Protein AF-A0A915P1H7-F1 (afdb_monomer_lite)

Foldseek 3Di:
DLVVVLVVLVVVLVVLCVVLVVVLVPDDQDQAQVVLVVSLVVSVVSLVVSVVSLVVSLVSLVVVLVVLVVVQVVVCVPPVDGDPVSVVVNVSSVVSSVVSVVVNVVVVVVVVLSSVLSVLSNLVNVLVVLLVVLVVVLVVLVVVLVVCVQVLDDALVSLVVVLVVLVVVVVVSVVSLVSLQVSLVSLVVSLVVCVVSVSPHPCSVVSVVSSVVSVVSSVVSVLSSVLSNVLSVLSNVLNVLLVVLVVLLVVLCVLLVPDPVVLVPDPDPCSLVVLVVNLVVLVVSLVSLVPRCLVVSVVVQVVLPPDPPSSVSNCSHPPVVVVSSVVSVVSSVVSNVSSVVVSVVSVVVSVVVVVVVD

Radius of gyration: 45.53 Å; chains: 1; bounding box: 88×48×141 Å

Organism: NCBI:txid298350

Secondary structure (DSSP, 8-state):
-HHHHHHHHHHHHHHHHHHHHHHHHH-PPPSSHHHHHHHHHHHHHHHHH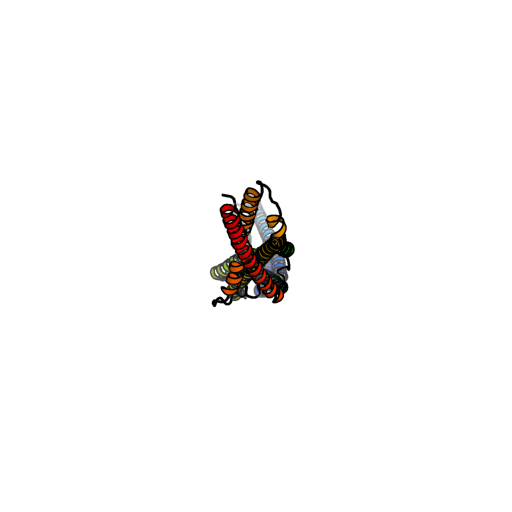HHHHHHHHHHHHHHHHHHHHHHHHHHTTS-SS--HHHHHHHHHHHHHHHHHHHHHHHHHHHHHHHHHHHHHHHHHHHHHHHHHHHHHHHHHHHHHHHHGGG---SSHHHHHHHHHHHHHHHHHHHHHHHHHHHHHHHHHHHHHHHHHHT---TTGGGHHHHHHHHHHHHHHHHHHHHHHHHHHHHHHHHHHHHHHHHHHHHHHHHHHHS-THHHHS--STTHHHHHHHHHHHHHHHHHHHHT--HHHHHHHHHGGGSS-TT--TT-SS-HHHHHHHHHHHHHHHHHHHHHHHHHHHHHHHHHHHHHH--

InterPro domains:
  IPR051336 Rho GTPase-activating Guanine Nucleotide Exchange Factors [PTHR22826] (2-353)
  IPR056466 Guanine nucleotide exchange factor DBS-like, spectrin-like [PF23289] (268-350)

Structure (mmCIF, N/CA/C/O backbone):
data_AF-A0A915P1H7-F1
#
_entry.id   AF-A0A915P1H7-F1
#
loop_
_atom_site.group_PDB
_atom_site.id
_atom_site.type_symbol
_atom_site.label_atom_id
_atom_site.label_alt_id
_atom_site.label_comp_id
_atom_site.label_asym_id
_atom_site.label_entity_id
_atom_site.label_seq_id
_atom_site.pdbx_PDB_ins_code
_atom_site.Cartn_x
_atom_site.Cartn_y
_atom_site.Cartn_z
_atom_site.occupancy
_atom_site.B_iso_or_equiv
_atom_site.auth_seq_id
_atom_site.auth_comp_id
_atom_site.auth_asym_id
_atom_site.auth_atom_id
_atom_site.pdbx_PDB_model_num
ATOM 1 N N . MET A 1 1 ? -40.658 -2.388 52.461 1.00 63.91 1 MET A N 1
ATOM 2 C CA . MET A 1 1 ? -40.904 -2.841 51.072 1.00 63.91 1 MET A CA 1
ATOM 3 C C . MET A 1 1 ? -39.906 -2.230 50.085 1.00 63.91 1 MET A C 1
ATOM 5 O O . MET A 1 1 ? -39.322 -2.965 49.306 1.00 63.91 1 MET A O 1
ATOM 9 N N . GLU A 1 2 ? -39.654 -0.920 50.136 1.00 76.31 2 GLU A N 1
ATOM 10 C CA . GLU A 1 2 ? -38.766 -0.220 49.186 1.00 76.31 2 GLU A CA 1
ATOM 11 C C . GLU A 1 2 ? -37.270 -0.584 49.327 1.00 76.31 2 GLU A C 1
ATOM 13 O O . GLU A 1 2 ? -36.591 -0.781 48.324 1.00 76.31 2 GLU A O 1
ATOM 18 N N . ILE A 1 3 ? -36.767 -0.775 50.556 1.00 79.94 3 ILE A N 1
ATOM 19 C CA . ILE A 1 3 ? -35.385 -1.246 50.800 1.00 79.94 3 ILE A CA 1
ATOM 20 C C . ILE A 1 3 ? -35.161 -2.649 50.207 1.00 79.94 3 ILE A C 1
ATOM 22 O O . ILE A 1 3 ? -34.125 -2.909 49.601 1.00 79.94 3 ILE A O 1
ATOM 26 N N . GLU A 1 4 ? -36.150 -3.541 50.315 1.00 84.31 4 GLU A N 1
ATOM 27 C CA . GLU A 1 4 ? -36.091 -4.883 49.716 1.00 84.31 4 GLU A CA 1
ATOM 28 C C . GLU A 1 4 ? -36.085 -4.832 48.181 1.00 84.31 4 GLU A C 1
ATOM 30 O O . GLU A 1 4 ? -35.340 -5.578 47.551 1.00 84.31 4 GLU A O 1
ATOM 35 N N . ARG A 1 5 ? -36.820 -3.891 47.566 1.00 85.50 5 ARG A N 1
ATOM 36 C CA . ARG A 1 5 ? -36.749 -3.648 46.110 1.00 85.50 5 ARG A CA 1
ATOM 37 C C . ARG A 1 5 ? -35.361 -3.179 45.669 1.00 85.50 5 ARG A C 1
ATOM 39 O O . ARG A 1 5 ? -34.889 -3.539 44.594 1.00 85.50 5 ARG A O 1
ATOM 46 N N . MET A 1 6 ? -34.691 -2.372 46.488 1.00 87.75 6 MET A N 1
ATOM 47 C CA . MET A 1 6 ? -33.332 -1.920 46.193 1.00 87.75 6 MET A CA 1
ATOM 48 C C . MET A 1 6 ? -32.320 -3.067 46.327 1.00 87.75 6 MET A C 1
ATOM 50 O O . MET A 1 6 ? -31.447 -3.208 45.472 1.00 87.75 6 MET A O 1
ATOM 54 N N . LYS A 1 7 ? -32.483 -3.945 47.328 1.00 89.25 7 LYS A N 1
ATOM 55 C CA . LYS A 1 7 ? -31.696 -5.185 47.447 1.00 89.25 7 LYS A CA 1
ATOM 56 C C . LYS A 1 7 ? -31.913 -6.123 46.258 1.00 89.25 7 LYS A C 1
ATOM 58 O O . LYS A 1 7 ? -30.940 -6.664 45.740 1.00 89.25 7 LYS A O 1
ATOM 63 N N . SER A 1 8 ? -33.155 -6.294 45.793 1.00 90.75 8 SER A N 1
ATOM 64 C CA . SER A 1 8 ? -33.428 -7.122 44.613 1.00 90.75 8 SER A CA 1
ATOM 65 C C . SER A 1 8 ? -32.797 -6.536 43.348 1.00 90.75 8 SER A C 1
ATOM 67 O O . SER A 1 8 ? -32.207 -7.282 42.578 1.00 90.75 8 SER A O 1
ATOM 69 N N . SER A 1 9 ? -32.840 -5.210 43.167 1.00 91.50 9 SER A N 1
ATOM 70 C CA . SER A 1 9 ? -32.176 -4.523 42.044 1.00 91.50 9 SER A CA 1
ATOM 71 C C . SER A 1 9 ? -30.660 -4.747 42.055 1.00 91.50 9 SER A C 1
ATOM 73 O O . SER A 1 9 ? -30.075 -5.106 41.038 1.00 91.50 9 SER A O 1
ATOM 75 N N . ALA A 1 10 ? -30.024 -4.614 43.225 1.00 91.94 10 ALA A N 1
ATOM 76 C CA . ALA A 1 10 ? -28.593 -4.869 43.381 1.00 91.94 10 ALA A CA 1
ATOM 77 C C . ALA A 1 10 ? -28.218 -6.332 43.080 1.00 91.94 10 ALA A C 1
ATOM 79 O O . ALA A 1 10 ? -27.166 -6.586 42.498 1.00 91.94 10 ALA A O 1
ATOM 80 N N . ARG A 1 11 ? -29.088 -7.293 43.425 1.00 93.12 11 ARG A N 1
ATOM 81 C CA . ARG A 1 11 ? -28.890 -8.711 43.091 1.00 93.12 11 ARG A CA 1
ATOM 82 C C . ARG A 1 11 ? -28.937 -8.963 41.580 1.00 93.12 11 ARG A C 1
ATOM 84 O O . ARG A 1 11 ? -28.077 -9.680 41.087 1.00 93.12 11 ARG A O 1
ATOM 91 N N . VAL A 1 12 ? -29.888 -8.358 40.865 1.00 94.31 12 VAL A N 1
ATOM 92 C CA . VAL A 1 12 ? -29.999 -8.480 39.396 1.00 94.31 12 VAL A CA 1
ATOM 93 C C . VAL A 1 12 ? -28.766 -7.901 38.696 1.00 94.31 12 VAL A C 1
ATOM 95 O O . VAL A 1 12 ? -28.228 -8.521 37.780 1.00 94.31 12 VAL A O 1
ATOM 98 N N . ILE A 1 13 ? -28.261 -6.755 39.167 1.00 94.81 13 ILE A N 1
ATOM 99 C CA . ILE A 1 13 ? -27.005 -6.177 38.659 1.00 94.81 13 ILE A CA 1
ATOM 100 C C . ILE A 1 13 ? -25.832 -7.130 38.906 1.00 94.81 13 ILE A C 1
ATOM 102 O O . ILE A 1 13 ? -25.027 -7.358 38.008 1.00 94.81 13 ILE A O 1
ATOM 106 N N . ALA A 1 14 ? -25.725 -7.702 40.109 1.00 94.62 14 ALA A N 1
ATOM 107 C CA . ALA A 1 14 ? -24.643 -8.625 40.445 1.00 94.62 14 ALA A CA 1
ATOM 108 C C . ALA A 1 14 ? -24.663 -9.902 39.585 1.00 94.62 14 ALA A C 1
ATOM 110 O O . ALA A 1 14 ? -23.604 -10.373 39.178 1.00 94.62 14 ALA A O 1
ATOM 111 N N . GLU A 1 15 ? -25.850 -10.436 39.287 1.00 95.38 15 GLU A N 1
ATOM 112 C CA . GLU A 1 15 ? -26.035 -11.572 38.375 1.00 95.38 15 GLU A CA 1
ATOM 113 C C . GLU A 1 15 ? -25.606 -11.210 36.947 1.00 95.38 15 GLU A C 1
ATOM 115 O O . GLU A 1 15 ? -24.740 -11.876 36.383 1.00 95.38 15 GLU A O 1
ATOM 120 N N . SER A 1 16 ? -26.082 -10.071 36.431 1.00 95.94 16 SER A N 1
ATOM 121 C CA . SER A 1 16 ? -25.719 -9.567 35.097 1.00 95.94 16 SER A CA 1
ATOM 122 C C . SER A 1 16 ? -24.210 -9.327 34.952 1.00 95.94 16 SER A C 1
ATOM 124 O O . SER A 1 16 ? -23.614 -9.659 33.931 1.00 95.94 16 SER A O 1
ATOM 126 N N . LEU A 1 17 ? -23.554 -8.800 35.992 1.00 96.06 17 LEU A N 1
ATOM 127 C CA . LEU A 1 17 ? -22.094 -8.652 36.039 1.00 96.06 17 LEU A CA 1
ATOM 128 C C . LEU A 1 17 ? -21.364 -9.995 36.077 1.00 96.06 17 LEU A C 1
ATOM 130 O O . LEU A 1 17 ? -20.267 -10.109 35.526 1.00 96.06 17 LEU A O 1
ATOM 134 N N . GLY A 1 18 ? -21.936 -10.995 36.749 1.00 94.00 18 GLY A N 1
ATOM 135 C CA . GLY A 1 18 ? -21.397 -12.349 36.799 1.00 94.00 18 GLY A CA 1
ATOM 136 C C . GLY A 1 18 ? -21.375 -12.990 35.415 1.00 94.00 18 GLY A C 1
ATOM 137 O O . GLY A 1 18 ? -20.319 -13.462 34.978 1.00 94.00 18 GLY A O 1
ATOM 138 N N . ASP A 1 19 ? -22.509 -12.929 34.719 1.00 95.19 19 ASP A N 1
ATOM 139 C CA . ASP A 1 19 ? -22.681 -13.465 33.368 1.00 95.19 19 ASP A CA 1
ATOM 140 C C . ASP A 1 19 ? -21.813 -12.718 32.355 1.00 95.19 19 ASP A C 1
ATOM 142 O O . ASP A 1 19 ? -21.042 -13.337 31.618 1.00 95.19 19 ASP A O 1
ATOM 146 N N . PHE A 1 20 ? -21.838 -11.385 32.384 1.00 95.75 20 PHE A N 1
ATOM 147 C CA . PHE A 1 20 ? -21.001 -10.573 31.508 1.00 95.75 20 PHE A CA 1
ATOM 148 C C . PHE A 1 20 ? -19.514 -10.804 31.784 1.00 95.75 20 PHE A C 1
ATOM 150 O O . PHE A 1 20 ? -18.734 -11.065 30.874 1.00 95.75 20 PHE A O 1
ATOM 157 N N . GLY A 1 21 ? -19.099 -10.812 33.052 1.00 93.69 21 GLY A N 1
ATOM 158 C CA . GLY A 1 21 ? -17.719 -11.103 33.429 1.00 93.69 21 GLY A CA 1
ATOM 159 C C . GLY A 1 21 ? -17.260 -12.492 32.976 1.00 93.69 21 GLY A C 1
ATOM 160 O O . GLY A 1 21 ? -16.090 -12.661 32.628 1.00 93.69 21 GLY A O 1
ATOM 161 N N . LYS A 1 22 ? -18.160 -13.484 32.962 1.00 92.75 22 LYS A N 1
ATOM 162 C CA . LYS A 1 22 ? -17.895 -14.808 32.388 1.00 92.75 22 LYS A CA 1
ATOM 163 C C . LYS A 1 22 ? -17.712 -14.719 30.872 1.00 92.75 22 LYS A C 1
ATOM 165 O O . LYS A 1 22 ? -16.675 -15.171 30.395 1.00 92.75 22 LYS A O 1
ATOM 170 N N . CYS A 1 23 ? -18.627 -14.058 30.161 1.00 92.94 23 CYS A N 1
ATOM 171 C CA . CYS A 1 23 ? -18.516 -13.810 28.722 1.00 92.94 23 CYS A CA 1
ATOM 172 C C . CYS A 1 23 ? -17.166 -13.167 28.358 1.00 92.94 23 CYS A C 1
ATOM 174 O O . CYS A 1 23 ? -16.451 -13.680 27.500 1.00 92.94 23 CYS A O 1
ATOM 176 N N . LEU A 1 24 ? -16.752 -12.109 29.066 1.00 92.25 24 LEU A N 1
ATOM 177 C CA . LEU A 1 24 ? -15.489 -11.413 28.795 1.00 92.25 24 LEU A CA 1
ATOM 178 C C . LEU A 1 24 ? -14.255 -12.301 29.018 1.00 92.25 24 LEU A C 1
ATOM 180 O O . LEU A 1 24 ? -13.302 -12.230 28.244 1.00 92.25 24 LEU A O 1
ATOM 184 N N . ARG A 1 25 ? -14.263 -13.164 30.044 1.00 89.31 25 ARG A N 1
ATOM 185 C CA . ARG A 1 25 ? -13.163 -14.116 30.297 1.00 89.31 25 ARG A CA 1
ATOM 186 C C . ARG A 1 25 ? -13.096 -15.237 29.263 1.00 89.31 25 ARG A C 1
ATOM 188 O O . ARG A 1 25 ? -12.000 -15.680 28.941 1.00 89.31 25 ARG A O 1
ATOM 195 N N . GLU A 1 26 ? -14.250 -15.690 28.785 1.00 90.56 26 GLU A N 1
ATOM 196 C CA . GLU A 1 26 ? -14.384 -16.762 27.790 1.00 90.56 26 GLU A CA 1
ATOM 197 C C . GLU A 1 26 ? -14.262 -16.248 26.348 1.00 90.56 26 GLU A C 1
ATOM 199 O O . GLU A 1 26 ? -14.227 -17.041 25.412 1.00 90.56 26 GLU A O 1
ATOM 204 N N . THR A 1 27 ? -14.169 -14.929 26.149 1.00 89.81 27 THR A N 1
ATOM 205 C CA . THR A 1 27 ? -13.987 -14.336 24.823 1.00 89.81 27 THR A CA 1
ATOM 206 C C . THR A 1 27 ? -12.600 -14.668 24.285 1.00 89.81 27 THR A C 1
ATOM 208 O O . THR A 1 27 ? -11.589 -14.093 24.700 1.00 89.81 27 THR A O 1
ATOM 211 N N . GLU A 1 28 ? -12.560 -15.571 23.314 1.00 87.38 28 GLU A N 1
ATOM 212 C CA . GLU A 1 28 ? -11.388 -15.793 22.477 1.00 87.38 28 GLU A CA 1
ATOM 213 C C . GLU A 1 28 ? -11.235 -14.649 21.466 1.00 87.38 28 GLU A C 1
ATOM 215 O O . GLU A 1 28 ? -12.220 -14.090 20.981 1.00 87.38 28 GLU A O 1
ATOM 220 N N . LEU A 1 29 ? -9.990 -14.270 21.162 1.00 86.56 29 LEU A N 1
ATOM 221 C CA . LEU A 1 29 ? -9.709 -13.204 20.199 1.00 86.56 29 LEU A CA 1
ATOM 222 C C . LEU A 1 29 ? -10.014 -13.702 18.776 1.00 86.56 29 LEU A C 1
ATOM 224 O O . LEU A 1 29 ? -9.365 -14.654 18.334 1.00 86.56 29 LEU A O 1
ATOM 228 N N . PRO A 1 30 ? -10.964 -13.087 18.041 1.00 89.00 30 PRO A N 1
ATOM 229 C CA . PRO A 1 30 ? -11.308 -13.562 16.707 1.00 89.00 30 PRO A CA 1
ATOM 230 C C . PRO A 1 30 ? -10.186 -13.316 15.691 1.00 89.00 30 PRO A C 1
ATOM 232 O O . PRO A 1 30 ? -9.345 -12.428 15.847 1.00 89.00 30 PRO A O 1
ATOM 235 N N . ASN A 1 31 ? -10.193 -14.099 14.610 1.00 88.88 31 ASN A N 1
ATOM 236 C CA . ASN A 1 31 ? -9.138 -14.077 13.595 1.00 88.88 31 ASN A CA 1
ATOM 237 C C . ASN A 1 31 ? -9.436 -13.184 12.376 1.00 88.88 31 ASN A C 1
ATOM 239 O O . ASN A 1 31 ? -8.586 -13.084 11.491 1.00 88.88 31 ASN A O 1
ATOM 243 N N . ASP A 1 32 ? -10.579 -12.499 12.330 1.00 93.62 32 ASP A N 1
ATOM 244 C CA . ASP A 1 32 ? -10.976 -11.623 11.226 1.00 93.62 32 ASP A CA 1
ATOM 245 C C . ASP A 1 32 ? -11.626 -10.319 11.717 1.00 93.62 32 ASP A C 1
ATOM 247 O O . ASP A 1 32 ? -12.147 -10.240 12.828 1.00 93.62 32 ASP A O 1
ATOM 251 N N . VAL A 1 33 ? -11.591 -9.284 10.871 1.00 95.69 33 VAL A N 1
ATOM 252 C CA . VAL A 1 33 ? -12.079 -7.934 11.203 1.00 95.69 33 VAL A CA 1
ATOM 253 C C . VAL A 1 33 ? -13.568 -7.939 11.556 1.00 95.69 33 VAL A C 1
ATOM 255 O O . VAL A 1 33 ? -13.958 -7.346 12.558 1.00 95.69 33 VAL A O 1
ATOM 258 N N . GLN A 1 34 ? -14.395 -8.627 10.764 1.00 96.12 34 GLN A N 1
ATOM 259 C CA . GLN A 1 34 ? -15.851 -8.563 10.894 1.00 96.12 34 GLN A CA 1
ATOM 260 C C . GLN A 1 34 ? -16.325 -9.210 12.194 1.00 96.12 34 GLN A C 1
ATOM 262 O O . GLN A 1 34 ? -17.190 -8.668 12.881 1.00 96.12 34 GLN A O 1
ATOM 267 N N . THR A 1 35 ? -15.769 -10.370 12.541 1.00 95.25 35 THR A N 1
ATOM 268 C CA . THR A 1 35 ? -16.111 -11.061 13.785 1.00 95.25 35 THR A CA 1
ATOM 269 C C . THR A 1 35 ? -15.641 -10.258 14.994 1.00 95.25 35 THR A C 1
ATOM 271 O O . THR A 1 35 ? -16.415 -10.090 15.935 1.00 95.25 35 THR A O 1
ATOM 274 N N . THR A 1 36 ? -14.430 -9.690 14.966 1.00 94.56 36 THR A N 1
ATOM 275 C CA . THR A 1 36 ? -13.936 -8.845 16.067 1.00 94.56 36 THR A CA 1
ATOM 276 C C . THR A 1 36 ? -14.793 -7.593 16.267 1.00 94.56 36 THR A C 1
ATOM 278 O O . THR A 1 36 ? -15.109 -7.258 17.408 1.00 94.56 36 THR A O 1
ATOM 281 N N . GLU A 1 37 ? -15.233 -6.932 15.190 1.00 96.38 37 GLU A N 1
ATOM 282 C CA . GLU A 1 37 ? -16.151 -5.783 15.268 1.00 96.38 37 GLU A CA 1
ATOM 283 C C . GLU A 1 37 ? -17.499 -6.166 15.884 1.00 96.38 37 GLU A C 1
ATOM 285 O O . GLU A 1 37 ? -17.966 -5.485 16.796 1.00 96.38 37 GLU A O 1
ATOM 290 N N . LYS A 1 38 ? -18.087 -7.291 15.458 1.00 96.44 38 LYS A N 1
ATOM 291 C CA . LYS A 1 38 ? -19.358 -7.787 16.009 1.00 96.44 38 LYS A CA 1
ATOM 292 C C . LYS A 1 38 ? -19.263 -8.109 17.497 1.00 96.44 38 LYS A C 1
ATOM 294 O O . LYS A 1 38 ? -20.163 -7.757 18.253 1.00 96.44 38 LYS A O 1
ATOM 299 N N . VAL A 1 39 ? -18.186 -8.773 17.927 1.00 95.94 39 VAL A N 1
ATOM 300 C CA . VAL A 1 39 ? -17.969 -9.091 19.349 1.00 95.94 39 VAL A CA 1
ATOM 301 C C . VAL A 1 39 ? -17.842 -7.805 20.163 1.00 95.94 39 VAL A C 1
ATOM 303 O O . VAL A 1 39 ? -18.470 -7.685 21.214 1.00 95.94 39 VAL A O 1
ATOM 306 N N . LEU A 1 40 ? -17.084 -6.825 19.664 1.00 95.69 40 LEU A N 1
ATOM 307 C CA . LEU A 1 40 ? -16.925 -5.529 20.320 1.00 95.69 40 LEU A CA 1
ATOM 308 C C . LEU A 1 40 ? -18.263 -4.785 20.442 1.00 95.69 40 LEU A C 1
ATOM 310 O O . LEU A 1 40 ? -18.563 -4.255 21.510 1.00 95.69 40 LEU A O 1
ATOM 314 N N . GLU A 1 41 ? -19.066 -4.757 19.377 1.00 96.81 41 GLU A N 1
ATOM 315 C CA . GLU A 1 41 ? -20.381 -4.108 19.354 1.00 96.81 41 GLU A CA 1
ATOM 316 C C . GLU A 1 41 ? -21.363 -4.773 20.328 1.00 96.81 41 GLU A C 1
ATOM 318 O O . GLU A 1 41 ? -21.976 -4.092 21.152 1.00 96.81 41 GLU A O 1
ATOM 323 N N . MET A 1 42 ? -21.459 -6.104 20.293 1.00 96.12 42 MET A N 1
ATOM 324 C CA . MET A 1 42 ? -22.330 -6.878 21.179 1.00 96.12 42 MET A CA 1
ATOM 325 C C . MET A 1 42 ? -21.972 -6.653 22.653 1.00 96.12 42 MET A C 1
ATOM 327 O O . MET A 1 42 ? -22.840 -6.327 23.463 1.00 96.12 42 MET A O 1
ATOM 331 N N . GLN A 1 43 ? -20.686 -6.748 22.999 1.00 96.62 43 GLN A N 1
ATOM 332 C CA . GLN A 1 43 ? -20.226 -6.550 24.375 1.00 96.62 43 GLN A CA 1
ATOM 333 C C . GLN A 1 43 ? -20.366 -5.094 24.835 1.00 96.62 43 GLN A C 1
ATOM 335 O O . GLN A 1 43 ? -20.642 -4.844 26.007 1.00 96.62 43 GLN A O 1
ATOM 340 N N . GLN A 1 44 ? -20.207 -4.123 23.930 1.00 96.88 44 GLN A N 1
ATOM 341 C CA . GLN A 1 44 ? -20.459 -2.712 24.223 1.00 96.88 44 GLN A CA 1
ATOM 342 C C . GLN A 1 44 ? -21.942 -2.475 24.541 1.00 96.88 44 GLN A C 1
ATOM 344 O O . GLN A 1 44 ? -22.245 -1.790 25.516 1.00 96.88 44 GLN A O 1
ATOM 349 N N . HIS A 1 45 ? -22.856 -3.084 23.781 1.00 97.44 45 HIS A N 1
ATOM 350 C CA . HIS A 1 45 ? -24.292 -2.997 24.039 1.00 97.44 45 HIS A CA 1
ATOM 351 C C . HIS A 1 45 ? -24.676 -3.620 25.392 1.00 97.44 45 HIS A C 1
ATOM 353 O O . HIS A 1 45 ? -25.398 -3.002 26.174 1.00 97.44 45 HIS A O 1
ATOM 359 N N . GLU A 1 46 ? -24.160 -4.812 25.712 1.00 96.25 46 GLU A N 1
ATOM 360 C CA . GLU A 1 46 ? -24.371 -5.449 27.022 1.00 96.25 46 GLU A CA 1
ATOM 361 C C . GLU A 1 46 ? -23.826 -4.592 28.172 1.00 96.25 46 GLU A C 1
ATOM 363 O O . GLU A 1 46 ? -24.512 -4.373 29.174 1.00 96.25 46 GLU A O 1
ATOM 368 N N . ARG A 1 47 ? -22.624 -4.026 28.010 1.00 97.06 47 ARG A N 1
ATOM 369 C CA . ARG A 1 47 ? -22.041 -3.093 28.980 1.00 97.06 47 ARG A CA 1
ATOM 370 C C . ARG A 1 47 ? -22.937 -1.879 29.207 1.00 97.06 47 ARG A C 1
ATOM 372 O O . ARG A 1 47 ? -23.104 -1.454 30.350 1.00 97.06 47 ARG A O 1
ATOM 379 N N . ASP A 1 48 ? -23.482 -1.297 28.143 1.00 97.75 48 ASP A N 1
ATOM 380 C CA . ASP A 1 48 ? -24.319 -0.102 28.235 1.00 97.75 48 ASP A CA 1
ATOM 381 C C . ASP A 1 48 ? -25.676 -0.401 28.894 1.00 97.75 48 ASP A C 1
ATOM 383 O O . ASP A 1 48 ? -26.153 0.414 29.688 1.00 97.75 48 ASP A O 1
ATOM 387 N N . ALA A 1 49 ? -26.236 -1.596 28.680 1.00 97.38 49 ALA A N 1
ATOM 388 C CA . ALA A 1 49 ? -27.417 -2.068 29.404 1.00 97.38 49 ALA A CA 1
ATOM 389 C C . ALA A 1 49 ? -27.155 -2.171 30.921 1.00 97.38 49 ALA A C 1
ATOM 391 O O . ALA A 1 49 ? -27.888 -1.582 31.716 1.00 97.38 49 ALA A O 1
ATOM 392 N N . ILE A 1 50 ? -26.049 -2.811 31.326 1.00 96.62 50 ILE A N 1
ATOM 393 C CA . ILE A 1 50 ? -25.659 -2.931 32.745 1.00 96.62 50 ILE A CA 1
ATOM 394 C C . ILE A 1 50 ? -25.425 -1.545 33.374 1.00 96.62 50 ILE A C 1
ATOM 396 O O . ILE A 1 50 ? -25.809 -1.293 34.519 1.00 96.62 50 ILE A O 1
ATOM 400 N N . LYS A 1 51 ? -24.814 -0.607 32.636 1.00 97.44 51 LYS A N 1
ATOM 401 C CA . LYS A 1 51 ? -24.610 0.778 33.099 1.00 97.44 51 LYS A CA 1
ATOM 402 C C . LYS A 1 51 ? -25.926 1.522 33.312 1.00 97.44 51 LYS A C 1
ATOM 404 O O . LYS A 1 51 ? -26.033 2.297 34.267 1.00 97.44 51 LYS A O 1
ATOM 409 N N . GLU A 1 52 ? -26.927 1.299 32.465 1.00 97.31 52 GLU A N 1
ATOM 410 C CA . GLU A 1 52 ? -28.249 1.887 32.681 1.00 97.31 52 GLU A CA 1
ATOM 411 C C . GLU A 1 52 ? -28.935 1.277 33.915 1.00 97.31 52 GLU A C 1
ATOM 413 O O . GLU A 1 52 ? -29.507 2.022 34.714 1.00 97.31 52 GLU A O 1
ATOM 418 N N . ASP A 1 53 ? -28.778 -0.026 34.173 1.00 96.56 53 ASP A N 1
ATOM 419 C CA . ASP A 1 53 ? -29.294 -0.664 35.394 1.00 96.56 53 ASP A CA 1
ATOM 420 C C . ASP A 1 53 ? -28.671 -0.083 36.672 1.00 96.56 53 ASP A C 1
ATOM 422 O O . ASP A 1 53 ? -29.387 0.209 37.644 1.00 96.56 53 ASP A O 1
ATOM 426 N N . PHE A 1 54 ? -27.353 0.161 36.669 1.00 96.75 54 PHE A N 1
ATOM 427 C CA . PHE A 1 54 ? -26.669 0.897 37.738 1.00 96.75 54 PHE A CA 1
ATOM 428 C C . PHE A 1 54 ? -27.279 2.283 37.937 1.00 96.75 54 PHE A C 1
ATOM 430 O O . PHE A 1 54 ? -27.684 2.640 39.049 1.00 96.75 54 PHE A O 1
ATOM 437 N N . ARG A 1 55 ? -27.400 3.059 36.857 1.00 96.94 55 ARG A N 1
ATOM 438 C CA . ARG A 1 55 ? -27.932 4.426 36.877 1.00 96.94 55 ARG A CA 1
ATOM 439 C C . ARG A 1 55 ? -29.367 4.482 37.398 1.00 96.94 55 ARG A C 1
ATOM 441 O O . ARG A 1 55 ? -29.691 5.358 38.207 1.00 96.94 55 ARG A O 1
ATOM 448 N N . ILE A 1 56 ? -30.222 3.549 36.984 1.00 95.62 56 ILE A N 1
ATOM 449 C CA . ILE A 1 56 ? -31.599 3.419 37.474 1.00 95.62 56 ILE A CA 1
ATOM 450 C C . ILE A 1 56 ? -31.602 3.060 38.965 1.00 95.62 56 ILE A C 1
ATOM 452 O O . ILE A 1 56 ? -32.318 3.696 39.745 1.00 95.62 56 ILE A O 1
ATOM 456 N N . SER A 1 57 ? -30.800 2.078 39.382 1.00 95.62 57 SER A N 1
ATOM 457 C CA . SER A 1 57 ? -30.751 1.600 40.771 1.00 95.62 57 SER A CA 1
ATOM 458 C C . SER A 1 57 ? -30.231 2.665 41.736 1.00 95.62 57 SER A C 1
ATOM 460 O O . SER A 1 57 ? -30.833 2.892 42.787 1.00 95.62 57 SER A O 1
ATOM 462 N N . ILE A 1 58 ? -29.175 3.388 41.356 1.00 95.50 58 ILE A N 1
ATOM 463 C CA . ILE A 1 58 ? -28.611 4.495 42.137 1.00 95.50 58 ILE A CA 1
ATOM 464 C C . ILE A 1 58 ? -29.624 5.639 42.257 1.00 95.50 58 ILE A C 1
ATOM 466 O O . ILE A 1 58 ? -29.845 6.147 43.357 1.00 95.50 58 ILE A O 1
ATOM 470 N N . ARG A 1 59 ? -30.306 6.024 41.164 1.00 95.56 59 ARG A N 1
ATOM 471 C CA . ARG A 1 59 ? -31.367 7.049 41.220 1.00 95.56 59 ARG A CA 1
ATOM 472 C C . ARG A 1 59 ? -32.498 6.666 42.164 1.00 95.56 59 ARG A C 1
ATOM 474 O O . ARG A 1 59 ? -32.915 7.503 42.965 1.00 95.56 59 ARG A O 1
ATOM 481 N N . LYS A 1 60 ? -32.981 5.422 42.076 1.00 93.62 60 LYS A N 1
ATOM 482 C CA . LYS A 1 60 ? -34.018 4.897 42.976 1.00 93.62 60 LYS A CA 1
ATOM 483 C C . LYS A 1 60 ? -33.543 4.934 44.429 1.00 93.62 60 LYS A C 1
ATOM 485 O O . LYS A 1 60 ? -34.284 5.404 45.285 1.00 93.62 60 LYS A O 1
ATOM 490 N N . GLY A 1 61 ? -32.295 4.541 44.696 1.00 94.62 61 GLY A N 1
ATOM 491 C CA . GLY A 1 61 ? -31.697 4.626 46.030 1.00 94.62 61 GLY A CA 1
ATOM 492 C C . GLY A 1 61 ? -31.634 6.055 46.571 1.00 94.62 61 GLY A C 1
ATOM 493 O O . GLY A 1 61 ? -32.042 6.301 47.703 1.00 94.62 61 GLY A O 1
ATOM 494 N N . LEU A 1 62 ? -31.203 7.024 45.759 1.00 94.75 62 LEU A N 1
ATOM 495 C CA . LEU A 1 62 ? -31.160 8.441 46.147 1.00 94.75 62 LEU A CA 1
ATOM 496 C C . LEU A 1 62 ? -32.557 9.039 46.374 1.00 94.75 62 LEU A C 1
ATOM 498 O O . LEU A 1 62 ? -32.737 9.906 47.230 1.00 94.75 62 LEU A O 1
ATOM 502 N N . GLN A 1 63 ? -33.559 8.611 45.603 1.00 94.19 63 GLN A N 1
ATOM 503 C CA . GLN A 1 63 ? -34.949 9.009 45.822 1.00 94.19 63 GLN A CA 1
ATOM 504 C C . GLN A 1 63 ? -35.492 8.432 47.132 1.00 94.19 63 GLN A C 1
ATOM 506 O O . GLN A 1 63 ? -36.055 9.186 47.925 1.00 94.19 63 GLN A O 1
ATOM 511 N N . LEU A 1 64 ? -35.260 7.143 47.387 1.00 92.62 64 LEU A N 1
ATOM 512 C CA . LEU A 1 64 ? -35.650 6.484 48.630 1.00 92.62 64 LEU A CA 1
ATOM 513 C C . LEU A 1 64 ? -34.980 7.143 49.843 1.00 92.62 64 LEU A C 1
ATOM 515 O O . LEU A 1 64 ? -35.643 7.432 50.833 1.00 92.62 64 LEU A O 1
ATOM 519 N N . LEU A 1 65 ? -33.686 7.461 49.744 1.00 92.75 65 LEU A N 1
ATOM 520 C CA . LEU A 1 65 ? -32.946 8.168 50.790 1.00 92.75 65 LEU A CA 1
ATOM 521 C C . LEU A 1 65 ? -33.587 9.523 51.126 1.00 92.75 65 LEU A C 1
ATOM 523 O O . LEU A 1 65 ? -33.744 9.855 52.299 1.00 92.75 65 LEU A O 1
ATOM 527 N N . ARG A 1 66 ? -33.995 10.295 50.107 1.00 91.19 66 ARG A N 1
ATOM 528 C CA . ARG A 1 66 ? -34.710 11.566 50.307 1.00 91.19 66 ARG A CA 1
ATOM 529 C C . ARG A 1 66 ? -36.060 11.365 50.994 1.00 91.19 66 ARG A C 1
ATOM 531 O O . ARG A 1 66 ? -36.366 12.107 51.919 1.00 91.19 66 ARG A O 1
ATOM 538 N N . GLN A 1 67 ? -36.837 10.365 50.584 1.00 89.75 67 GLN A N 1
ATOM 539 C CA . GLN A 1 67 ? -38.146 10.067 51.181 1.00 89.75 67 GLN A CA 1
ATOM 540 C C . GLN A 1 67 ? -38.034 9.650 52.652 1.00 89.75 67 GLN A C 1
ATOM 542 O O . GLN A 1 67 ? -38.797 10.135 53.485 1.00 89.75 67 GLN A O 1
ATOM 547 N N . VAL A 1 68 ? -37.066 8.792 52.990 1.00 87.44 68 VAL A N 1
ATOM 548 C CA . VAL A 1 68 ? -36.825 8.371 54.381 1.00 87.44 68 VAL A CA 1
ATOM 549 C C . VAL A 1 68 ? -36.413 9.567 55.245 1.00 87.44 68 VAL A C 1
ATOM 551 O O . VAL A 1 68 ? -36.959 9.740 56.330 1.00 87.44 68 VAL A O 1
ATOM 554 N N . ARG A 1 69 ? -35.533 10.447 54.746 1.00 87.44 69 ARG A N 1
ATOM 555 C CA . ARG A 1 69 ? -35.134 11.674 55.462 1.00 87.44 69 ARG A CA 1
ATOM 556 C C . ARG A 1 69 ? -36.301 12.651 55.673 1.00 87.44 69 ARG A C 1
ATOM 558 O O . ARG A 1 69 ? -36.466 13.153 56.776 1.00 87.44 69 ARG A O 1
ATOM 565 N N . GLN A 1 70 ? -37.147 12.864 54.662 1.00 86.19 70 GLN A N 1
ATOM 566 C CA . GLN A 1 70 ? -38.340 13.723 54.778 1.00 86.19 70 GLN A CA 1
ATOM 567 C C . GLN A 1 70 ? -39.371 13.166 55.769 1.00 86.19 70 GLN A C 1
ATOM 569 O O . GLN A 1 70 ? -40.031 13.923 56.483 1.00 86.19 70 GLN A O 1
ATOM 574 N N . THR A 1 71 ? -39.509 11.838 55.817 1.00 82.00 71 THR A N 1
ATOM 575 C CA . THR A 1 71 ? -40.397 11.164 56.772 1.00 82.00 71 THR A CA 1
ATOM 576 C C . THR A 1 71 ? -39.896 11.378 58.200 1.00 82.00 71 THR A C 1
ATOM 578 O O . THR A 1 71 ? -40.696 11.738 59.057 1.00 82.00 71 THR A O 1
ATOM 581 N N . GLU A 1 72 ? -38.581 11.265 58.435 1.00 76.62 72 GLU A N 1
ATOM 582 C CA . GLU A 1 72 ? -37.968 11.579 59.737 1.00 76.62 72 GLU A CA 1
ATOM 583 C C . GLU A 1 72 ? -38.177 13.033 60.161 1.00 76.62 72 GLU A C 1
ATOM 585 O O . GLU A 1 72 ? -38.558 13.293 61.302 1.00 76.62 72 GLU A O 1
ATOM 590 N N . GLU A 1 73 ? -37.944 13.984 59.253 1.00 73.69 73 GLU A N 1
ATOM 591 C CA . GLU A 1 73 ? -38.138 15.417 59.513 1.00 73.69 73 GLU A CA 1
ATOM 592 C C . GLU A 1 73 ? -39.592 15.734 59.886 1.00 73.69 73 GLU A C 1
ATOM 594 O O . GLU A 1 73 ? -39.836 16.529 60.791 1.00 73.69 73 GLU A O 1
ATOM 599 N N . SER A 1 74 ? -40.554 15.063 59.246 1.00 70.56 74 SER A N 1
ATOM 600 C CA . SER A 1 74 ? -41.986 15.227 59.528 1.00 70.56 74 SER A CA 1
ATOM 601 C C . SER A 1 74 ? -42.406 14.575 60.853 1.00 70.56 74 SER A C 1
ATOM 603 O O . SER A 1 74 ? -43.276 15.101 61.541 1.00 70.56 74 SER A O 1
ATOM 605 N N . SER A 1 75 ? -41.790 13.451 61.242 1.00 64.12 75 SER A N 1
ATOM 606 C CA . SER A 1 75 ? -42.078 12.755 62.509 1.00 64.12 75 SER A CA 1
ATOM 607 C C . SER A 1 75 ? -41.390 13.365 63.737 1.00 64.12 75 SER A C 1
ATOM 609 O O . SER A 1 75 ? -41.873 13.196 64.853 1.00 64.12 75 SER A O 1
ATOM 611 N N . ASN A 1 76 ? -40.288 14.100 63.553 1.00 58.34 76 ASN A N 1
ATOM 612 C CA . ASN A 1 76 ? -39.579 14.802 64.634 1.00 58.34 76 ASN A CA 1
ATOM 613 C C . ASN A 1 76 ? -40.271 16.099 65.091 1.00 58.34 76 ASN A C 1
ATOM 615 O O . ASN A 1 76 ? -39.803 16.745 66.025 1.00 58.34 76 ASN A O 1
ATOM 619 N N . ILE A 1 77 ? -41.389 16.488 64.471 1.00 58.47 77 ILE A N 1
ATOM 620 C CA . ILE A 1 77 ? -42.186 17.638 64.924 1.00 58.47 77 ILE A CA 1
ATOM 621 C C . ILE A 1 77 ? -42.782 17.370 66.327 1.00 58.47 77 ILE A C 1
ATOM 623 O O . ILE A 1 77 ? -42.933 18.311 67.101 1.00 58.47 77 ILE A O 1
ATOM 627 N N . ASP A 1 78 ? -43.002 16.098 66.697 1.00 55.84 78 ASP A N 1
ATOM 628 C CA . ASP A 1 78 ? -43.520 15.676 68.014 1.00 55.84 78 ASP A CA 1
ATOM 629 C C . ASP A 1 78 ? -42.453 15.082 68.967 1.00 55.84 78 ASP A C 1
ATOM 631 O O . ASP A 1 78 ? -42.709 14.890 70.161 1.00 55.84 78 ASP A O 1
ATOM 635 N N . HIS A 1 79 ? -41.234 14.801 68.488 1.00 54.47 79 HIS A N 1
ATOM 636 C CA . HIS A 1 79 ? -40.170 14.146 69.262 1.00 54.47 79 HIS A CA 1
ATOM 637 C C . HIS A 1 79 ? -38.805 14.817 69.013 1.00 54.47 79 HIS A C 1
ATOM 639 O O . HIS A 1 79 ? -38.356 14.922 67.882 1.00 54.47 79 HIS A O 1
ATOM 645 N N . GLN A 1 80 ? -38.108 15.253 70.074 1.00 57.78 80 GLN A N 1
ATOM 646 C CA . GLN A 1 80 ? -36.850 16.029 69.992 1.00 57.78 80 GLN A CA 1
ATOM 647 C C . GLN A 1 80 ? -35.637 15.261 69.413 1.00 57.78 80 GLN A C 1
ATOM 649 O O . GLN A 1 80 ? -34.566 15.849 69.261 1.00 57.78 80 GLN A O 1
ATOM 654 N N . HIS A 1 81 ? -35.771 13.969 69.084 1.00 60.03 81 HIS A N 1
ATOM 655 C CA . HIS A 1 81 ? -34.672 13.135 68.592 1.00 60.03 81 HIS A CA 1
ATOM 656 C C . HIS A 1 81 ? -35.111 12.132 67.508 1.00 60.03 81 HIS A C 1
ATOM 658 O O . HIS A 1 81 ? -36.123 11.455 67.700 1.00 60.03 81 HIS A O 1
ATOM 664 N N . PRO A 1 82 ? -34.309 11.959 66.431 1.00 63.53 82 PRO A N 1
ATOM 665 C CA . PRO A 1 82 ? -34.582 10.999 65.361 1.00 63.53 82 PRO A CA 1
ATOM 666 C C . PRO A 1 82 ? -34.630 9.559 65.873 1.00 63.53 82 PRO A C 1
ATOM 668 O O . PRO A 1 82 ? -33.900 9.176 66.795 1.00 63.53 82 PRO A O 1
ATOM 671 N N . SER A 1 83 ? -35.467 8.737 65.239 1.00 71.50 83 SER A N 1
ATOM 672 C CA . SER A 1 83 ? -35.673 7.362 65.686 1.00 71.50 83 SER A CA 1
ATOM 673 C C . SER A 1 83 ? -34.443 6.484 65.363 1.00 71.50 83 SER A C 1
ATOM 675 O O . SER A 1 83 ? -33.930 6.513 64.238 1.00 71.50 83 SER A O 1
ATOM 677 N N . PRO A 1 84 ? -33.956 5.638 66.297 1.00 72.88 84 PRO A N 1
ATOM 678 C CA . PRO A 1 84 ? -32.788 4.780 66.056 1.00 72.88 84 PRO A CA 1
ATOM 679 C C . PRO A 1 84 ? -32.942 3.836 64.852 1.00 72.88 84 PRO A C 1
ATOM 681 O O . PRO A 1 84 ? -31.973 3.557 64.147 1.00 72.88 84 PRO A O 1
ATOM 684 N N . CYS A 1 85 ? -34.163 3.357 64.594 1.00 75.75 85 CYS A N 1
ATOM 685 C CA . CYS A 1 85 ? -34.470 2.460 63.477 1.00 75.75 85 CYS A CA 1
ATOM 686 C C . CYS A 1 85 ? -34.343 3.163 62.116 1.00 75.75 85 CYS A C 1
ATOM 688 O O . CYS A 1 85 ? -33.877 2.575 61.139 1.00 75.75 85 CYS A O 1
ATOM 690 N N . SER A 1 86 ? -34.699 4.442 62.040 1.00 78.31 86 SER A N 1
ATOM 691 C CA . SER A 1 86 ? -34.615 5.183 60.788 1.00 78.31 86 SER A CA 1
ATOM 692 C C . SER A 1 86 ? -33.202 5.632 60.451 1.00 78.31 86 SER A C 1
ATOM 694 O O . SER A 1 86 ? -32.781 5.514 59.301 1.00 78.31 86 SER A O 1
ATOM 696 N N . LEU A 1 87 ? -32.408 6.008 61.459 1.00 83.00 87 LEU A N 1
ATOM 697 C CA . LEU A 1 87 ? -30.969 6.230 61.283 1.00 83.00 87 LEU A CA 1
ATOM 698 C C . LEU A 1 87 ? -30.267 4.979 60.727 1.00 83.00 87 LEU A C 1
ATOM 700 O O . LEU A 1 87 ? -29.420 5.083 59.838 1.00 83.00 87 LEU A O 1
ATOM 704 N N . GLN A 1 88 ? -30.657 3.783 61.188 1.00 85.56 88 GLN A N 1
ATOM 705 C CA . GLN A 1 88 ? -30.160 2.518 60.634 1.00 85.56 88 GLN A CA 1
ATOM 706 C C . GLN A 1 88 ? -30.564 2.324 59.165 1.00 85.56 88 GLN A C 1
ATOM 708 O O . GLN A 1 88 ? -29.728 1.903 58.361 1.00 85.56 88 GLN A O 1
ATOM 713 N N . ASN A 1 89 ? -31.807 2.653 58.798 1.00 86.88 89 ASN A N 1
ATOM 714 C CA . ASN A 1 89 ? -32.294 2.565 57.418 1.00 86.88 89 ASN A CA 1
ATOM 715 C C . ASN A 1 89 ? -31.577 3.552 56.486 1.00 86.88 89 ASN A C 1
ATOM 717 O O . ASN A 1 89 ? -31.151 3.155 55.402 1.00 86.88 89 ASN A O 1
ATOM 721 N N . ILE A 1 90 ? -31.388 4.804 56.917 1.00 89.75 90 ILE A N 1
ATOM 722 C CA . ILE A 1 90 ? -30.624 5.830 56.190 1.00 89.75 90 ILE A CA 1
ATOM 723 C C . ILE A 1 90 ? -29.206 5.322 55.919 1.00 89.75 90 ILE A C 1
ATOM 725 O O . ILE A 1 90 ? -28.796 5.234 54.761 1.00 89.75 90 ILE A O 1
ATOM 729 N N . ALA A 1 91 ? -28.497 4.886 56.964 1.00 90.19 91 ALA A N 1
ATOM 730 C CA . ALA A 1 91 ? -27.134 4.382 56.834 1.00 90.19 91 ALA A CA 1
ATOM 731 C C . ALA A 1 91 ? -27.046 3.124 55.951 1.00 90.19 91 ALA A C 1
ATOM 733 O O . ALA A 1 91 ? -26.034 2.906 55.284 1.00 90.19 91 ALA A O 1
ATOM 734 N N . ALA A 1 92 ? -28.069 2.263 55.957 1.00 91.00 92 ALA A N 1
ATOM 735 C CA . ALA A 1 92 ? -28.122 1.079 55.101 1.00 91.00 92 ALA A CA 1
ATOM 736 C C . ALA A 1 92 ? -28.306 1.448 53.620 1.00 91.00 92 ALA A C 1
ATOM 738 O O . ALA A 1 92 ? -27.599 0.908 52.769 1.00 91.00 92 ALA A O 1
ATOM 739 N N . ILE A 1 93 ? -29.208 2.389 53.318 1.00 92.81 93 ILE A N 1
ATOM 740 C CA . ILE A 1 93 ? -29.446 2.883 51.955 1.00 92.81 93 ILE A CA 1
ATOM 741 C C . ILE A 1 93 ? -28.191 3.582 51.418 1.00 92.81 93 ILE A C 1
ATOM 743 O O . ILE A 1 93 ? -27.762 3.286 50.305 1.00 92.81 93 ILE A O 1
ATOM 747 N N . GLU A 1 94 ? -27.561 4.451 52.212 1.00 94.12 94 GLU A N 1
ATOM 748 C CA . GLU A 1 94 ? -26.309 5.126 51.842 1.00 94.12 94 GLU A CA 1
ATOM 749 C C . GLU A 1 94 ? -25.191 4.131 51.534 1.00 94.12 94 GLU A C 1
ATOM 751 O O . GLU A 1 94 ? -24.551 4.228 50.487 1.00 94.12 94 GLU A O 1
ATOM 756 N N . ARG A 1 95 ? -24.998 3.127 52.402 1.00 94.50 95 ARG A N 1
ATOM 757 C CA . ARG A 1 95 ? -24.004 2.069 52.180 1.00 94.50 95 ARG A CA 1
ATOM 758 C C . ARG A 1 95 ? -24.264 1.289 50.897 1.00 94.50 95 ARG A C 1
ATOM 760 O O . ARG A 1 95 ? -23.324 1.028 50.158 1.00 94.50 95 ARG A O 1
ATOM 767 N N . MET A 1 96 ? -25.514 0.937 50.609 1.00 94.25 96 MET A N 1
ATOM 768 C CA . MET A 1 96 ? -25.857 0.226 49.376 1.00 94.25 96 MET A CA 1
ATOM 769 C C . MET A 1 96 ? -25.627 1.082 48.121 1.00 94.25 96 MET A C 1
ATOM 771 O O . MET A 1 96 ? -25.144 0.562 47.119 1.00 94.25 96 MET A O 1
ATOM 775 N N . ILE A 1 97 ? -25.938 2.384 48.160 1.00 95.75 97 ILE A N 1
ATOM 776 C CA . ILE A 1 97 ? -25.643 3.300 47.044 1.00 95.75 97 ILE A CA 1
ATOM 777 C C . ILE A 1 97 ? -24.131 3.387 46.823 1.00 95.75 97 ILE A C 1
ATOM 779 O O . ILE A 1 97 ? -23.682 3.242 45.689 1.00 95.75 97 ILE A O 1
ATOM 783 N N . ALA A 1 98 ? -23.357 3.571 47.896 1.00 96.50 98 ALA A N 1
ATOM 784 C CA . ALA A 1 98 ? -21.900 3.622 47.822 1.00 96.50 98 ALA A CA 1
ATOM 785 C C . ALA A 1 98 ? -21.319 2.323 47.237 1.00 96.50 98 ALA A C 1
ATOM 787 O O . ALA A 1 98 ? -20.505 2.370 46.321 1.00 96.50 98 ALA A O 1
ATOM 788 N N . GLN A 1 99 ? -21.811 1.160 47.679 1.00 95.88 99 GLN A N 1
ATOM 789 C CA . GLN A 1 99 ? -21.406 -0.138 47.130 1.00 95.88 99 GLN A CA 1
ATOM 790 C C . GLN A 1 99 ? -21.719 -0.275 45.637 1.00 95.88 99 GLN A C 1
ATOM 792 O O . GLN A 1 99 ? -20.873 -0.765 44.891 1.00 95.88 99 GLN A O 1
ATOM 797 N N . LEU A 1 100 ? -22.898 0.161 45.179 1.00 96.12 100 LEU A N 1
ATOM 798 C CA . LEU A 1 100 ? -23.231 0.156 43.751 1.00 96.12 100 LEU A CA 1
ATOM 799 C C . LEU A 1 100 ? -22.284 1.059 42.956 1.00 96.12 100 LEU A C 1
ATOM 801 O O . LEU A 1 100 ? -21.772 0.632 41.929 1.00 96.12 100 LEU A O 1
ATOM 805 N N . GLN A 1 101 ? -22.004 2.265 43.452 1.00 96.88 101 GLN A N 1
ATOM 806 C CA . GLN A 1 101 ? -21.090 3.207 42.800 1.00 96.88 101 GLN A CA 1
ATOM 807 C C . GLN A 1 101 ? -19.656 2.671 42.724 1.00 96.88 101 GLN A C 1
ATOM 809 O O . GLN A 1 101 ? -18.991 2.822 41.701 1.00 96.88 101 GLN A O 1
ATOM 814 N N . ASP A 1 102 ? -19.162 2.033 43.782 1.00 96.75 102 ASP A N 1
ATOM 815 C CA . ASP A 1 102 ? -17.815 1.461 43.782 1.00 96.75 102 ASP A CA 1
ATOM 816 C C . ASP A 1 102 ? -17.728 0.199 42.912 1.00 96.75 102 ASP A C 1
ATOM 818 O O . ASP A 1 102 ? -16.735 -0.002 42.208 1.00 96.75 102 ASP A O 1
ATOM 822 N N . THR A 1 103 ? -18.795 -0.605 42.870 1.00 96.06 103 THR A N 1
ATOM 823 C CA . THR A 1 103 ? -18.900 -1.746 41.946 1.00 96.06 103 THR A CA 1
ATOM 824 C C . THR A 1 103 ? -18.922 -1.271 40.494 1.00 96.06 103 THR A C 1
ATOM 826 O O . THR A 1 103 ? -18.223 -1.840 39.659 1.00 96.06 103 THR A O 1
ATOM 829 N N . GLU A 1 104 ? -19.655 -0.198 40.191 1.00 96.94 104 GLU A N 1
ATOM 830 C CA . GLU A 1 104 ? -19.706 0.414 38.861 1.00 96.94 104 GLU A CA 1
ATOM 831 C C . GLU A 1 104 ? -18.320 0.904 38.408 1.00 96.94 104 GLU A C 1
ATOM 833 O O . GLU A 1 104 ? -17.909 0.634 37.281 1.00 96.94 104 GLU A O 1
ATOM 838 N N . LYS A 1 105 ? -17.548 1.554 39.292 1.00 96.81 105 LYS A N 1
ATOM 839 C CA . LYS A 1 105 ? -16.165 1.978 38.987 1.00 96.81 105 LYS A CA 1
ATOM 840 C C . LYS A 1 105 ? -15.237 0.793 38.709 1.00 96.81 105 LYS A C 1
ATOM 842 O O . LYS A 1 105 ? -14.414 0.845 37.791 1.00 96.81 105 LYS A O 1
ATOM 847 N N . SER A 1 106 ? -15.347 -0.268 39.510 1.00 95.56 106 SER A N 1
ATOM 848 C CA . SER A 1 106 ? -14.573 -1.500 39.311 1.00 95.56 106 SER A CA 1
ATOM 849 C C . SER A 1 106 ? -14.919 -2.151 37.971 1.00 95.56 106 SER A C 1
ATOM 851 O O . SER A 1 106 ? -14.031 -2.528 37.202 1.00 95.56 106 SER A O 1
ATOM 853 N N . PHE A 1 107 ? -16.213 -2.185 37.645 1.00 95.69 107 PHE A N 1
ATOM 854 C CA . PHE A 1 107 ? -16.714 -2.657 36.364 1.00 95.69 107 PHE A CA 1
ATOM 855 C C . PHE A 1 107 ? -16.164 -1.843 35.186 1.00 95.69 107 PHE A C 1
ATOM 857 O O . PHE A 1 107 ? -15.637 -2.432 34.244 1.00 95.69 107 PHE A O 1
ATOM 864 N N . ASP A 1 108 ? -16.201 -0.508 35.255 1.00 95.75 108 ASP A N 1
ATOM 865 C CA . ASP A 1 108 ? -15.649 0.361 34.208 1.00 95.75 108 ASP A CA 1
ATOM 866 C C . ASP A 1 108 ? -14.145 0.116 33.997 1.00 95.75 108 ASP A C 1
ATOM 868 O O . ASP A 1 108 ? -13.674 0.064 32.860 1.00 95.75 108 ASP A O 1
ATOM 872 N N . THR A 1 109 ? -13.391 -0.102 35.077 1.00 93.62 109 THR A N 1
ATOM 873 C CA . THR A 1 109 ? -11.951 -0.402 35.000 1.00 93.62 109 THR A CA 1
ATOM 874 C C . THR A 1 109 ? -11.690 -1.749 34.320 1.00 93.62 109 THR A C 1
ATOM 876 O O . THR A 1 109 ? -10.828 -1.853 33.443 1.00 93.62 109 THR A O 1
ATOM 879 N N . PHE A 1 110 ? -12.449 -2.785 34.690 1.00 92.50 110 PHE A N 1
ATOM 880 C CA . PHE A 1 110 ? -12.355 -4.109 34.071 1.00 92.50 110 PHE A CA 1
ATOM 881 C C . PHE A 1 110 ? -12.729 -4.068 32.584 1.00 92.50 110 PHE A C 1
ATOM 883 O O . PHE A 1 110 ? -11.980 -4.572 31.742 1.00 92.50 110 PHE A O 1
ATOM 890 N N . TRP A 1 111 ? -13.845 -3.410 32.260 1.00 95.50 111 TRP A N 1
ATOM 891 C CA . TRP A 1 111 ? -14.305 -3.213 30.890 1.00 95.50 111 TRP A CA 1
ATOM 892 C C . TRP A 1 111 ? -13.264 -2.485 30.046 1.00 95.50 111 TRP A C 1
ATOM 894 O O . TRP A 1 111 ? -12.954 -2.937 28.949 1.00 95.50 111 TRP A O 1
ATOM 904 N N . GLN A 1 112 ? -12.675 -1.401 30.556 1.00 93.56 112 GLN A N 1
ATOM 905 C CA . GLN A 1 112 ? -11.689 -0.626 29.808 1.00 93.56 112 GLN A CA 1
ATOM 906 C C . GLN A 1 112 ? -10.472 -1.474 29.422 1.00 93.56 112 GLN A C 1
ATOM 908 O O . GLN A 1 112 ? -10.004 -1.387 28.286 1.00 93.56 112 GLN A O 1
ATOM 913 N N . LYS A 1 113 ? -9.991 -2.332 30.330 1.00 90.50 113 LYS A N 1
ATOM 914 C CA . LYS A 1 113 ? -8.879 -3.249 30.046 1.00 90.50 113 LYS A CA 1
ATOM 915 C C . LYS A 1 113 ? -9.252 -4.278 28.975 1.00 90.50 113 LYS A C 1
ATOM 917 O O . LYS A 1 113 ? -8.480 -4.499 28.044 1.00 90.50 113 LYS A O 1
ATOM 922 N N . HIS A 1 114 ? -10.433 -4.888 29.088 1.00 92.25 114 HIS A N 1
ATOM 923 C CA . HIS A 1 114 ? -10.926 -5.857 28.104 1.00 92.25 114 HIS A CA 1
ATOM 924 C C . HIS A 1 114 ? -11.127 -5.223 26.724 1.00 92.25 114 HIS A C 1
ATOM 926 O O . HIS A 1 114 ? -10.607 -5.711 25.722 1.00 92.25 114 HIS A O 1
ATOM 932 N N . ARG A 1 115 ? -11.818 -4.082 26.682 1.00 93.62 115 ARG A N 1
ATOM 933 C CA . ARG A 1 115 ? -12.077 -3.308 25.469 1.00 93.62 115 ARG A CA 1
ATOM 934 C C . ARG A 1 115 ? -10.780 -2.903 24.778 1.00 93.62 115 ARG A C 1
ATOM 936 O O . ARG A 1 115 ? -10.694 -3.015 23.561 1.00 93.62 115 ARG A O 1
ATOM 943 N N . LEU A 1 116 ? -9.769 -2.456 25.526 1.00 91.38 116 LEU A N 1
ATOM 944 C CA . LEU A 1 116 ? -8.465 -2.094 24.963 1.00 91.38 116 LEU A CA 1
ATOM 945 C C . LEU A 1 116 ? -7.790 -3.294 24.279 1.00 91.38 116 LEU A C 1
ATOM 947 O O . LEU A 1 116 ? -7.309 -3.163 23.155 1.00 91.38 116 LEU A O 1
ATOM 951 N N . ARG A 1 117 ? -7.834 -4.474 24.910 1.00 89.56 117 ARG A N 1
ATOM 952 C CA . ARG A 1 117 ? -7.321 -5.725 24.331 1.00 89.56 117 ARG A CA 1
ATOM 953 C C . ARG A 1 117 ? -8.055 -6.106 23.041 1.00 89.56 117 ARG A C 1
ATOM 955 O O . ARG A 1 117 ? -7.409 -6.439 22.050 1.00 89.56 117 ARG A O 1
ATOM 962 N N . LEU A 1 118 ? -9.387 -6.027 23.026 1.00 91.62 118 LEU A N 1
ATOM 963 C CA . LEU A 1 118 ? -10.186 -6.372 21.845 1.00 91.62 118 LEU A CA 1
ATOM 964 C C . LEU A 1 118 ? -10.002 -5.359 20.701 1.00 91.62 118 LEU A C 1
ATOM 966 O O . LEU A 1 118 ? -9.874 -5.748 19.544 1.00 91.62 118 LEU A O 1
ATOM 970 N N . MET A 1 119 ? -9.898 -4.067 21.022 1.00 92.56 119 MET A N 1
ATOM 971 C CA . MET A 1 119 ? -9.559 -3.014 20.057 1.00 92.56 119 MET A CA 1
ATOM 972 C C . MET A 1 119 ? -8.170 -3.217 19.446 1.00 92.56 119 MET A C 1
ATOM 974 O O . MET A 1 119 ? -7.994 -3.026 18.248 1.00 92.56 119 MET A O 1
ATOM 978 N N . SER A 1 120 ? -7.181 -3.620 20.245 1.00 90.81 120 SER A N 1
ATOM 979 C CA . SER A 1 120 ? -5.842 -3.938 19.738 1.00 90.81 120 SER A CA 1
ATOM 980 C C . SER A 1 120 ? -5.862 -5.148 18.801 1.00 90.81 120 SER A C 1
ATOM 982 O O . SER A 1 120 ? -5.252 -5.091 17.736 1.00 90.81 120 SER A O 1
ATOM 984 N N . CYS A 1 121 ? -6.637 -6.187 19.128 1.00 91.62 121 CYS A N 1
ATOM 985 C CA . CYS A 1 121 ? -6.883 -7.302 18.215 1.00 91.62 121 CYS A CA 1
ATOM 986 C C . CYS A 1 121 ? -7.510 -6.824 16.896 1.00 91.62 121 CYS A C 1
ATOM 988 O O . CYS A 1 121 ? -7.034 -7.197 15.826 1.00 91.62 121 CYS A O 1
ATOM 990 N N . LEU A 1 122 ? -8.524 -5.954 16.952 1.00 93.75 122 LEU A N 1
ATOM 991 C CA . LEU A 1 122 ? -9.169 -5.402 15.760 1.00 93.75 122 LEU A CA 1
ATOM 992 C C . LEU A 1 122 ? -8.182 -4.648 14.862 1.00 93.75 122 LEU A C 1
ATOM 994 O O . LEU A 1 122 ? -8.160 -4.861 13.650 1.00 93.75 122 LEU A O 1
ATOM 998 N N . GLU A 1 123 ? -7.346 -3.792 15.445 1.00 94.00 123 GLU A N 1
ATOM 999 C CA . GLU A 1 123 ? -6.330 -3.054 14.695 1.00 94.00 123 GLU A CA 1
ATOM 1000 C C . GLU A 1 123 ? -5.294 -3.988 14.054 1.00 94.00 123 GLU A C 1
ATOM 1002 O O . GLU A 1 123 ? -4.949 -3.799 12.886 1.00 94.00 123 GLU A O 1
ATOM 1007 N N . LEU A 1 124 ? -4.876 -5.047 14.758 1.00 93.31 124 LEU A N 1
ATOM 1008 C CA . LEU A 1 124 ? -4.023 -6.092 14.190 1.00 93.31 124 LEU A CA 1
ATOM 1009 C C . LEU A 1 124 ? -4.706 -6.786 13.001 1.00 93.31 124 LEU A C 1
ATOM 1011 O O . LEU A 1 124 ? -4.099 -6.921 11.941 1.00 93.31 124 LEU A O 1
ATOM 1015 N N . ARG A 1 125 ? -5.982 -7.175 13.129 1.00 94.81 125 ARG A N 1
ATOM 1016 C CA . ARG A 1 125 ? -6.730 -7.811 12.028 1.00 94.81 125 ARG A CA 1
ATOM 1017 C C . ARG A 1 125 ? -6.868 -6.891 10.814 1.00 94.81 125 ARG A C 1
ATOM 1019 O O . ARG A 1 125 ? -6.758 -7.359 9.682 1.00 94.81 125 ARG A O 1
ATOM 1026 N N . ARG A 1 126 ? -7.088 -5.589 11.028 1.00 96.25 126 ARG A N 1
ATOM 1027 C CA . ARG A 1 126 ? -7.159 -4.585 9.951 1.00 96.25 126 ARG A CA 1
ATOM 1028 C C . ARG A 1 126 ? -5.824 -4.446 9.231 1.00 96.25 126 ARG A C 1
ATOM 1030 O O . ARG A 1 126 ? -5.797 -4.499 8.005 1.00 96.25 126 ARG A O 1
ATOM 1037 N N . PHE A 1 127 ? -4.727 -4.364 9.983 1.00 96.69 127 PHE A N 1
ATOM 1038 C CA . PHE A 1 127 ? -3.379 -4.374 9.419 1.00 96.69 127 PHE A CA 1
ATOM 1039 C C . PHE A 1 127 ? -3.135 -5.620 8.553 1.00 96.69 127 PHE A C 1
ATOM 1041 O O . PHE A 1 127 ? -2.676 -5.507 7.419 1.00 96.69 127 PHE A O 1
ATOM 1048 N N . GLU A 1 128 ? -3.492 -6.809 9.042 1.00 95.62 128 GLU A N 1
ATOM 1049 C CA . GLU A 1 128 ? -3.321 -8.066 8.302 1.00 95.62 128 GLU A CA 1
ATOM 1050 C C . GLU A 1 128 ? -4.202 -8.172 7.051 1.00 95.62 128 GLU A C 1
ATOM 1052 O O . GLU A 1 128 ? -3.826 -8.817 6.068 1.00 95.62 128 GLU A O 1
ATOM 1057 N N . ASP A 1 129 ? -5.393 -7.578 7.079 1.00 96.50 129 ASP A N 1
ATOM 1058 C CA . ASP A 1 129 ? -6.284 -7.514 5.925 1.00 96.50 129 ASP A CA 1
ATOM 1059 C C . ASP A 1 129 ? -5.761 -6.558 4.847 1.00 96.50 129 ASP A C 1
ATOM 1061 O O . ASP A 1 129 ? -5.675 -6.933 3.676 1.00 96.50 129 ASP A O 1
ATOM 1065 N N . GLU A 1 130 ? -5.332 -5.356 5.239 1.00 98.12 130 GLU A N 1
ATOM 1066 C CA . GLU A 1 130 ? -4.694 -4.385 4.343 1.00 98.12 130 GLU A CA 1
ATOM 1067 C C . GLU A 1 130 ? -3.387 -4.939 3.753 1.00 98.12 130 GLU A C 1
ATOM 1069 O O . GLU A 1 130 ? -3.162 -4.833 2.545 1.00 98.12 130 GLU A O 1
ATOM 1074 N N . PHE A 1 131 ? -2.578 -5.629 4.563 1.00 98.38 131 PHE A N 1
ATOM 1075 C CA . PHE A 1 131 ? -1.362 -6.306 4.114 1.00 98.38 131 PHE A CA 1
ATOM 1076 C C . PHE A 1 131 ? -1.655 -7.322 3.002 1.00 98.38 131 PHE A C 1
ATOM 1078 O O . PHE A 1 131 ? -1.021 -7.280 1.949 1.00 98.38 131 PHE A O 1
ATOM 1085 N N . ARG A 1 132 ? -2.648 -8.206 3.194 1.00 98.06 132 ARG A N 1
ATOM 1086 C CA . ARG A 1 132 ? -3.032 -9.210 2.183 1.00 98.06 132 ARG A CA 1
ATOM 1087 C C . ARG A 1 132 ? -3.547 -8.563 0.896 1.00 98.06 132 ARG A C 1
ATOM 1089 O O . ARG A 1 132 ? -3.259 -9.055 -0.195 1.00 98.06 132 ARG A O 1
ATOM 1096 N N . LYS A 1 133 ? -4.297 -7.461 0.997 1.00 98.31 133 LYS A N 1
ATOM 1097 C CA . LYS A 1 133 ? -4.766 -6.704 -0.178 1.00 98.31 133 LYS A CA 1
ATOM 1098 C C . LYS A 1 133 ? -3.598 -6.124 -0.968 1.00 98.31 133 LYS A C 1
ATOM 1100 O O . LYS A 1 133 ? -3.543 -6.329 -2.179 1.00 98.31 133 LYS A O 1
ATOM 1105 N N . LEU A 1 134 ? -2.656 -5.474 -0.287 1.00 98.56 134 LEU A N 1
ATOM 1106 C CA . LEU A 1 134 ? -1.461 -4.927 -0.924 1.00 98.56 134 LEU A CA 1
ATOM 1107 C C . LEU A 1 134 ? -0.608 -6.029 -1.542 1.00 98.56 134 LEU A C 1
ATOM 1109 O O . LEU A 1 134 ? -0.263 -5.920 -2.710 1.00 98.56 134 LEU A O 1
ATOM 1113 N N . GLN A 1 135 ? -0.345 -7.124 -0.826 1.00 98.38 135 GLN A N 1
ATOM 1114 C CA . GLN A 1 135 ? 0.418 -8.261 -1.350 1.00 98.38 135 GLN A CA 1
ATOM 1115 C C . GLN A 1 135 ? -0.160 -8.782 -2.678 1.00 98.38 135 GLN A C 1
ATOM 1117 O O . GLN A 1 135 ? 0.575 -8.991 -3.645 1.00 98.38 135 GLN A O 1
ATOM 1122 N N . ASN A 1 136 ? -1.486 -8.921 -2.760 1.00 98.44 136 ASN A N 1
ATOM 1123 C CA . ASN A 1 136 ? -2.167 -9.302 -3.997 1.00 98.44 136 ASN A CA 1
ATOM 1124 C C . ASN A 1 136 ? -2.030 -8.243 -5.101 1.00 98.44 136 ASN A C 1
ATOM 1126 O O . ASN A 1 136 ? -1.925 -8.596 -6.275 1.00 98.44 136 ASN A O 1
ATOM 1130 N N . SER A 1 137 ? -2.052 -6.957 -4.749 1.00 98.56 137 SER A N 1
ATOM 1131 C CA . SER A 1 137 ? -1.882 -5.867 -5.713 1.00 98.56 137 SER A CA 1
ATOM 1132 C C . SER A 1 137 ? -0.456 -5.811 -6.272 1.00 98.56 137 SER A C 1
ATOM 1134 O O . SER A 1 137 ? -0.271 -5.816 -7.489 1.00 98.56 137 SER A O 1
ATOM 1136 N N . PHE A 1 138 ? 0.562 -5.906 -5.409 1.00 98.62 138 PHE A N 1
ATOM 1137 C CA . PHE A 1 138 ? 1.967 -6.018 -5.814 1.00 98.62 138 PHE A CA 1
ATOM 1138 C C . PHE A 1 138 ? 2.194 -7.208 -6.749 1.00 98.62 138 PHE A C 1
ATOM 1140 O O . PHE A 1 138 ? 2.830 -7.052 -7.790 1.00 98.62 138 PHE A O 1
ATOM 1147 N N . ALA A 1 139 ? 1.625 -8.378 -6.439 1.00 98.38 139 ALA A N 1
ATOM 1148 C CA . ALA A 1 139 ? 1.727 -9.551 -7.305 1.00 98.38 139 ALA A CA 1
ATOM 1149 C C . ALA A 1 139 ? 1.152 -9.292 -8.712 1.00 98.38 139 ALA A C 1
ATOM 1151 O O . ALA A 1 139 ? 1.776 -9.658 -9.709 1.00 98.38 139 ALA A O 1
ATOM 1152 N N . LYS A 1 140 ? 0.004 -8.604 -8.812 1.00 98.38 140 LYS A N 1
ATOM 1153 C CA . LYS A 1 140 ? -0.589 -8.208 -10.103 1.00 98.38 140 LYS A CA 1
ATOM 1154 C C . LYS A 1 140 ? 0.301 -7.227 -10.864 1.00 98.38 140 LYS A C 1
ATOM 1156 O O . LYS A 1 140 ? 0.494 -7.397 -12.067 1.00 98.38 140 LYS A O 1
ATOM 1161 N N . HIS A 1 141 ? 0.857 -6.226 -10.180 1.00 98.44 141 HIS A N 1
ATOM 1162 C CA . HIS A 1 141 ? 1.755 -5.254 -10.800 1.00 98.44 141 HIS A CA 1
ATOM 1163 C C . HIS A 1 141 ? 3.022 -5.909 -11.349 1.00 98.44 141 HIS A C 1
ATOM 1165 O O . HIS A 1 141 ? 3.404 -5.641 -12.490 1.00 98.44 141 HIS A O 1
ATOM 1171 N N . MET A 1 142 ? 3.639 -6.796 -10.566 1.00 97.75 142 MET A N 1
ATOM 1172 C CA . MET A 1 142 ? 4.831 -7.535 -10.978 1.00 97.75 142 MET A CA 1
ATOM 1173 C C . MET A 1 142 ? 4.546 -8.458 -12.162 1.00 97.75 142 MET A C 1
ATOM 1175 O O . MET A 1 142 ? 5.331 -8.492 -13.106 1.00 97.75 142 MET A O 1
ATOM 1179 N N . HIS A 1 143 ? 3.404 -9.152 -12.159 1.00 96.62 143 HIS A N 1
ATOM 1180 C CA . HIS A 1 143 ? 3.005 -10.000 -13.280 1.00 96.62 143 HIS A CA 1
ATOM 1181 C C . HIS A 1 143 ? 2.831 -9.195 -14.574 1.00 96.62 143 HIS A C 1
ATOM 1183 O O . HIS A 1 143 ? 3.448 -9.526 -15.584 1.00 96.62 143 HIS A O 1
ATOM 1189 N N . ARG A 1 144 ? 2.089 -8.080 -14.521 1.00 95.94 144 ARG A N 1
ATOM 1190 C CA . ARG A 1 144 ? 1.908 -7.181 -15.670 1.00 95.94 144 ARG A CA 1
ATOM 1191 C C . ARG A 1 144 ? 3.239 -6.637 -16.197 1.00 95.94 144 ARG A C 1
ATOM 1193 O O . ARG A 1 144 ? 3.425 -6.534 -17.406 1.00 95.94 144 ARG A O 1
ATOM 1200 N N . LEU A 1 145 ? 4.159 -6.256 -15.310 1.00 93.62 145 LEU A N 1
ATOM 1201 C CA . LEU A 1 145 ? 5.473 -5.750 -15.717 1.00 93.62 145 LEU A CA 1
ATOM 1202 C C . LEU A 1 145 ? 6.314 -6.824 -16.415 1.00 93.62 145 LEU A C 1
ATOM 1204 O O . LEU A 1 145 ? 7.002 -6.503 -17.383 1.00 93.62 145 LEU A O 1
ATOM 1208 N N . GLU A 1 146 ? 6.227 -8.078 -15.970 1.00 90.31 146 GLU A N 1
ATOM 1209 C CA . GLU A 1 146 ? 6.913 -9.196 -16.621 1.00 90.31 146 GLU A CA 1
ATOM 1210 C C . GLU A 1 146 ? 6.307 -9.508 -17.999 1.00 90.31 146 GLU A C 1
ATOM 1212 O O . GLU A 1 146 ? 7.053 -9.680 -18.960 1.00 90.31 146 GLU A O 1
ATOM 1217 N N . GLU A 1 147 ? 4.976 -9.490 -18.143 1.00 91.06 147 GLU A N 1
ATOM 1218 C CA . GLU A 1 147 ? 4.304 -9.665 -19.444 1.00 91.06 147 GLU A CA 1
ATOM 1219 C C . GLU A 1 147 ? 4.712 -8.585 -20.453 1.00 91.06 147 GLU A C 1
ATOM 1221 O O . GLU A 1 147 ? 4.982 -8.863 -21.622 1.00 91.06 147 GLU A O 1
ATOM 1226 N N . GLN A 1 148 ? 4.803 -7.337 -19.996 1.00 88.69 148 GLN A N 1
ATOM 1227 C CA . GLN A 1 148 ? 5.113 -6.198 -20.856 1.00 88.69 148 GLN A CA 1
ATOM 1228 C C . GLN A 1 148 ? 6.616 -6.012 -21.105 1.00 88.69 148 GLN A C 1
ATOM 1230 O O . GLN A 1 148 ? 7.007 -5.147 -21.890 1.00 88.69 148 GLN A O 1
ATOM 1235 N N . LYS A 1 149 ? 7.481 -6.797 -20.458 1.00 83.00 149 LYS A N 1
ATOM 1236 C CA . LYS A 1 149 ? 8.943 -6.622 -20.442 1.00 83.00 149 LYS A CA 1
ATOM 1237 C C . LYS A 1 149 ? 9.593 -6.564 -21.825 1.00 83.00 149 LYS A C 1
ATOM 1239 O O . LYS A 1 149 ? 10.561 -5.833 -22.009 1.00 83.00 149 LYS A O 1
ATOM 1244 N N . ILE A 1 150 ? 9.055 -7.310 -22.789 1.00 81.31 150 ILE A N 1
ATOM 1245 C CA . ILE A 1 150 ? 9.577 -7.403 -24.165 1.00 81.31 150 ILE A CA 1
ATOM 1246 C C . ILE A 1 150 ? 8.892 -6.379 -25.093 1.00 81.31 150 ILE A C 1
ATOM 1248 O O . ILE A 1 150 ? 9.409 -6.027 -26.154 1.00 81.31 150 ILE A O 1
ATOM 1252 N N . GLU A 1 151 ? 7.737 -5.843 -24.693 1.00 86.31 151 GLU A N 1
ATOM 1253 C CA . GLU A 1 151 ? 6.981 -4.867 -25.472 1.00 86.31 151 GLU A CA 1
ATOM 1254 C C . GLU A 1 151 ? 7.564 -3.456 -25.294 1.00 86.31 151 GLU A C 1
ATOM 1256 O O . GLU A 1 151 ? 7.158 -2.684 -24.420 1.00 86.31 151 GLU A O 1
ATOM 1261 N N . LEU A 1 152 ? 8.540 -3.126 -26.145 1.00 86.19 152 LEU A N 1
ATOM 1262 C CA . LEU A 1 152 ? 9.235 -1.831 -26.156 1.00 86.19 152 LEU A CA 1
ATOM 1263 C C . LEU A 1 152 ? 8.901 -0.954 -27.376 1.00 86.19 152 LEU A C 1
ATOM 1265 O O . LEU A 1 152 ? 9.406 0.164 -27.492 1.00 86.19 152 LEU A O 1
ATOM 1269 N N . GLY A 1 153 ? 8.058 -1.447 -28.287 1.00 86.69 153 GLY A N 1
ATOM 1270 C CA . GLY A 1 153 ? 7.696 -0.771 -29.534 1.00 86.69 153 GLY A CA 1
ATOM 1271 C C . GLY A 1 153 ? 8.692 -0.996 -30.680 1.00 86.69 153 GLY A C 1
ATOM 1272 O O . GLY A 1 153 ? 9.893 -1.181 -30.485 1.00 86.69 153 GLY A O 1
ATOM 1273 N N . ASN A 1 154 ? 8.178 -0.968 -31.911 1.00 85.44 154 ASN A N 1
ATOM 1274 C CA . ASN A 1 154 ? 8.937 -1.202 -33.149 1.00 85.44 154 ASN A CA 1
ATOM 1275 C C . ASN A 1 154 ? 9.214 0.078 -33.964 1.00 85.44 154 ASN A C 1
ATOM 1277 O O . ASN A 1 154 ? 9.724 0.003 -35.077 1.00 85.44 154 ASN A O 1
ATOM 1281 N N . SER A 1 155 ? 8.845 1.241 -33.432 1.00 87.94 155 SER A N 1
ATOM 1282 C CA . SER A 1 155 ? 9.026 2.558 -34.048 1.00 87.94 155 SER A CA 1
ATOM 1283 C C . SER A 1 155 ? 9.085 3.636 -32.966 1.00 87.94 155 SER A C 1
ATOM 1285 O O . SER A 1 155 ? 8.651 3.405 -31.835 1.00 87.94 155 SER A O 1
ATOM 1287 N N . GLU A 1 156 ? 9.578 4.831 -33.308 1.00 90.44 156 GLU A N 1
ATOM 1288 C CA . GLU A 1 156 ? 9.665 5.956 -32.364 1.00 90.44 156 GLU A CA 1
ATOM 1289 C C . GLU A 1 156 ? 8.285 6.344 -31.810 1.00 90.44 156 GLU A C 1
ATOM 1291 O O . GLU A 1 156 ? 8.136 6.531 -30.604 1.00 90.44 156 GLU A O 1
ATOM 1296 N N . SER A 1 157 ? 7.259 6.395 -32.666 1.00 93.88 157 SER A N 1
ATOM 1297 C CA . SER A 1 157 ? 5.885 6.714 -32.263 1.00 93.88 157 SER A CA 1
ATOM 1298 C C . SER A 1 157 ? 5.279 5.636 -31.362 1.00 93.88 157 SER A C 1
ATOM 1300 O O . SER A 1 157 ? 4.654 5.962 -30.352 1.00 93.88 157 SER A O 1
ATOM 1302 N N . SER A 1 158 ? 5.499 4.352 -31.672 1.00 92.75 158 SER A N 1
ATOM 1303 C CA . SER A 1 158 ? 5.027 3.252 -30.825 1.00 92.75 158 SER A CA 1
ATOM 1304 C C . SER A 1 158 ? 5.726 3.235 -29.466 1.00 92.75 158 SER A C 1
ATOM 1306 O O . SER A 1 158 ? 5.057 3.038 -28.455 1.00 92.75 158 SER A O 1
ATOM 1308 N N . ALA A 1 159 ? 7.045 3.442 -29.421 1.00 91.19 159 ALA A N 1
ATOM 1309 C CA . ALA A 1 159 ? 7.799 3.498 -28.170 1.00 91.19 159 ALA A CA 1
ATOM 1310 C C . ALA A 1 159 ? 7.375 4.704 -27.313 1.00 91.19 159 ALA A C 1
ATOM 1312 O O . ALA A 1 159 ? 7.201 4.571 -26.104 1.00 91.19 159 ALA A O 1
ATOM 1313 N N . ALA A 1 160 ? 7.126 5.862 -27.936 1.00 94.38 160 ALA A N 1
ATOM 1314 C CA . ALA A 1 160 ? 6.616 7.048 -27.249 1.00 94.38 160 ALA A CA 1
ATOM 1315 C C . ALA A 1 160 ? 5.210 6.832 -26.660 1.00 94.38 160 ALA A C 1
ATOM 1317 O O . ALA A 1 160 ? 4.960 7.229 -25.522 1.00 94.38 160 ALA A O 1
ATOM 1318 N N . ARG A 1 161 ? 4.308 6.164 -27.395 1.00 96.62 161 ARG A N 1
ATOM 1319 C CA . ARG A 1 161 ? 2.977 5.794 -26.886 1.00 96.62 161 ARG A CA 1
ATOM 1320 C C . ARG A 1 161 ? 3.081 4.872 -25.669 1.00 96.62 161 ARG A C 1
ATOM 1322 O O . ARG A 1 161 ? 2.463 5.151 -24.648 1.00 96.62 161 ARG A O 1
ATOM 1329 N N . LEU A 1 162 ? 3.896 3.819 -25.752 1.00 95.81 162 LEU A N 1
ATOM 1330 C CA . LEU A 1 162 ? 4.108 2.887 -24.638 1.00 95.81 162 LEU A CA 1
ATOM 1331 C C . LEU A 1 162 ? 4.741 3.573 -23.419 1.00 95.81 162 LEU A C 1
ATOM 1333 O O . LEU A 1 162 ? 4.370 3.273 -22.289 1.00 95.81 162 LEU A O 1
ATOM 1337 N N . ALA A 1 163 ? 5.667 4.514 -23.630 1.00 95.00 163 ALA A N 1
ATOM 1338 C CA . ALA A 1 163 ? 6.245 5.321 -22.556 1.00 95.00 163 ALA A CA 1
ATOM 1339 C C . ALA A 1 163 ? 5.190 6.184 -21.848 1.00 95.00 163 ALA A C 1
ATOM 1341 O O . ALA A 1 163 ? 5.216 6.295 -20.623 1.00 95.00 163 ALA A O 1
ATOM 1342 N N . LEU A 1 164 ? 4.249 6.760 -22.601 1.00 97.12 164 LEU A N 1
ATOM 1343 C CA . LEU A 1 164 ? 3.138 7.530 -22.045 1.00 97.12 164 LEU A CA 1
ATOM 1344 C C . LEU A 1 164 ? 2.191 6.641 -21.224 1.00 97.12 164 LEU A C 1
ATOM 1346 O O . LEU A 1 164 ? 1.916 6.952 -20.069 1.00 97.12 164 LEU A O 1
ATOM 1350 N N . GLU A 1 165 ? 1.770 5.504 -21.781 1.00 97.44 165 GLU A N 1
ATOM 1351 C CA . GLU A 1 165 ? 0.919 4.525 -21.087 1.00 97.44 165 GLU A CA 1
ATOM 1352 C C . GLU A 1 165 ? 1.586 3.988 -19.813 1.00 97.44 165 GLU A C 1
ATOM 1354 O O . GLU A 1 165 ? 0.944 3.861 -18.769 1.00 97.44 165 GLU A O 1
ATOM 1359 N N . HIS A 1 166 ? 2.891 3.706 -19.874 1.00 97.56 166 HIS A N 1
ATOM 1360 C CA . HIS A 1 166 ? 3.669 3.277 -18.713 1.00 97.56 166 HIS A CA 1
ATOM 1361 C C . HIS A 1 166 ? 3.781 4.374 -17.658 1.00 97.56 166 HIS A C 1
ATOM 1363 O O . HIS A 1 166 ? 3.728 4.074 -16.471 1.00 97.56 166 HIS A O 1
ATOM 1369 N N . ARG A 1 167 ? 3.916 5.642 -18.057 1.00 97.94 167 ARG A N 1
ATOM 1370 C CA . ARG A 1 167 ? 3.979 6.766 -17.115 1.00 97.94 167 ARG A CA 1
ATOM 1371 C C . ARG A 1 167 ? 2.690 6.888 -16.307 1.00 97.94 167 ARG A C 1
ATOM 1373 O O . ARG A 1 167 ? 2.762 7.062 -15.092 1.00 97.94 167 ARG A O 1
ATOM 1380 N N . ASP A 1 168 ? 1.546 6.783 -16.971 1.00 97.50 168 ASP A N 1
ATOM 1381 C CA . ASP A 1 168 ? 0.246 6.891 -16.312 1.00 97.50 168 ASP A CA 1
ATOM 1382 C C . ASP A 1 168 ? 0.012 5.665 -15.406 1.00 97.50 168 ASP A C 1
ATOM 1384 O O . ASP A 1 168 ? -0.278 5.816 -14.222 1.00 97.50 168 ASP A O 1
ATOM 1388 N N . TYR A 1 169 ? 0.315 4.453 -15.890 1.00 98.12 169 TYR A N 1
ATOM 1389 C CA . TYR A 1 169 ? 0.292 3.239 -15.063 1.00 98.12 169 TYR A CA 1
ATOM 1390 C C . TYR A 1 169 ? 1.248 3.297 -13.862 1.00 98.12 169 TYR A C 1
ATOM 1392 O O . TYR A 1 169 ? 0.916 2.820 -12.779 1.00 98.12 169 TYR A O 1
ATOM 1400 N N . ARG A 1 170 ? 2.444 3.870 -14.029 1.00 98.12 170 ARG A N 1
ATOM 1401 C CA . ARG A 1 170 ? 3.408 4.055 -12.939 1.00 98.12 170 ARG A CA 1
ATOM 1402 C C . ARG A 1 170 ? 2.823 4.952 -11.855 1.00 98.12 170 ARG A C 1
ATOM 1404 O O . ARG A 1 170 ? 3.062 4.678 -10.687 1.00 98.12 170 ARG A O 1
ATOM 1411 N N . ALA A 1 171 ? 2.091 6.007 -12.214 1.00 97.75 171 ALA A N 1
ATOM 1412 C CA . ALA A 1 171 ? 1.440 6.868 -11.230 1.00 97.75 171 ALA A CA 1
ATOM 1413 C C . ALA A 1 171 ? 0.428 6.077 -10.386 1.00 97.75 171 ALA A C 1
ATOM 1415 O O . ALA A 1 171 ? 0.473 6.174 -9.161 1.00 97.75 171 ALA A O 1
ATOM 1416 N N . ASP A 1 172 ? -0.383 5.233 -11.030 1.00 97.00 172 ASP A N 1
ATOM 1417 C CA . ASP A 1 172 ? -1.326 4.343 -10.345 1.00 97.00 172 ASP A CA 1
ATOM 1418 C C . ASP A 1 172 ? -0.594 3.321 -9.459 1.00 97.00 172 ASP A C 1
ATOM 1420 O O . ASP A 1 172 ? -0.877 3.203 -8.277 1.00 97.00 172 ASP A O 1
ATOM 1424 N N . ALA A 1 173 ? 0.417 2.618 -9.974 1.00 98.25 173 ALA A N 1
ATOM 1425 C CA . ALA A 1 173 ? 1.163 1.623 -9.194 1.00 98.25 173 ALA A CA 1
ATOM 1426 C C . ALA A 1 173 ? 1.903 2.238 -7.986 1.00 98.25 173 ALA A C 1
ATOM 1428 O O . ALA A 1 173 ? 2.069 1.595 -6.948 1.00 98.25 173 ALA A O 1
ATOM 1429 N N . MET A 1 174 ? 2.328 3.502 -8.086 1.00 98.44 174 MET A N 1
ATOM 1430 C CA . MET A 1 174 ? 2.961 4.220 -6.977 1.00 98.44 174 MET A CA 1
ATOM 1431 C C . MET A 1 174 ? 1.991 4.536 -5.830 1.00 98.44 174 MET A C 1
ATOM 1433 O O . MET A 1 174 ? 2.462 4.771 -4.713 1.00 98.44 174 MET A O 1
ATOM 1437 N N . THR A 1 175 ? 0.666 4.503 -6.039 1.00 98.38 175 THR A N 1
ATOM 1438 C CA . THR A 1 175 ? -0.285 4.640 -4.922 1.00 98.38 175 THR A CA 1
ATOM 1439 C C . THR A 1 175 ? -0.181 3.463 -3.962 1.00 98.38 175 THR A C 1
ATOM 1441 O O . THR A 1 175 ? -0.233 3.662 -2.750 1.00 98.38 175 THR A O 1
ATOM 1444 N N . ASP A 1 176 ? 0.059 2.258 -4.480 1.00 98.44 176 ASP A N 1
ATOM 1445 C CA . ASP A 1 176 ? 0.229 1.050 -3.669 1.00 98.44 176 ASP A CA 1
ATOM 1446 C C . ASP A 1 176 ? 1.587 1.026 -2.961 1.00 98.44 176 ASP A C 1
ATOM 1448 O O . ASP A 1 176 ? 1.678 0.612 -1.804 1.00 98.44 176 ASP A O 1
ATOM 1452 N N . VAL A 1 177 ? 2.635 1.558 -3.604 1.00 98.69 177 VAL A N 1
ATOM 1453 C CA . VAL A 1 177 ? 3.945 1.796 -2.966 1.00 98.69 177 VAL A CA 1
ATOM 1454 C C . VAL A 1 177 ? 3.797 2.741 -1.771 1.00 98.69 177 VAL A C 1
ATOM 1456 O O . VAL A 1 177 ? 4.319 2.465 -0.689 1.00 98.69 177 VAL A O 1
ATOM 1459 N N . PHE A 1 178 ? 3.060 3.843 -1.938 1.00 98.44 178 PHE A N 1
ATOM 1460 C CA . PHE A 1 178 ? 2.787 4.778 -0.849 1.00 98.44 178 PHE A CA 1
ATOM 1461 C C . PHE A 1 178 ? 1.944 4.130 0.257 1.00 98.44 178 PHE A C 1
ATOM 1463 O O . PHE A 1 178 ? 2.322 4.191 1.426 1.00 98.44 178 PHE A O 1
ATOM 1470 N N . ALA A 1 179 ? 0.861 3.437 -0.106 1.00 98.56 179 ALA A N 1
ATOM 1471 C CA . ALA A 1 179 ? 0.003 2.736 0.844 1.00 98.56 179 ALA A CA 1
ATOM 1472 C C . ALA A 1 179 ? 0.776 1.688 1.664 1.00 98.56 179 ALA A C 1
ATOM 1474 O O . ALA A 1 179 ? 0.573 1.589 2.872 1.00 98.56 179 ALA A O 1
ATOM 1475 N N . ALA A 1 180 ? 1.714 0.957 1.053 1.00 98.69 180 ALA A N 1
ATOM 1476 C CA . ALA A 1 180 ? 2.577 0.008 1.755 1.00 98.69 180 ALA A CA 1
ATOM 1477 C C . ALA A 1 180 ? 3.497 0.682 2.781 1.00 98.69 180 ALA A C 1
ATOM 1479 O O . ALA A 1 180 ? 3.665 0.167 3.889 1.00 98.69 180 ALA A O 1
ATOM 1480 N N . ARG A 1 181 ? 4.061 1.849 2.445 1.00 98.25 181 ARG A N 1
ATOM 1481 C CA . ARG A 1 181 ? 4.895 2.639 3.365 1.00 98.25 181 ARG A CA 1
ATOM 1482 C C . ARG A 1 181 ? 4.076 3.170 4.544 1.00 98.25 181 ARG A C 1
ATOM 1484 O O . ARG A 1 181 ? 4.496 3.010 5.686 1.00 98.25 181 ARG A O 1
ATOM 1491 N N . THR A 1 182 ? 2.875 3.690 4.293 1.00 98.38 182 THR A N 1
ATOM 1492 C CA . THR A 1 182 ? 1.953 4.120 5.357 1.00 98.38 182 THR A CA 1
ATOM 1493 C C . THR A 1 182 ? 1.501 2.949 6.234 1.00 98.38 182 THR A C 1
ATOM 1495 O O . THR A 1 182 ? 1.477 3.059 7.461 1.00 98.38 182 THR A O 1
ATOM 1498 N N . LEU A 1 183 ? 1.182 1.797 5.635 1.00 98.44 183 LEU A N 1
ATOM 1499 C CA . LEU A 1 183 ? 0.778 0.609 6.385 1.00 98.44 183 LEU A CA 1
ATOM 1500 C C . LEU A 1 183 ? 1.915 0.083 7.268 1.00 98.44 183 LEU A C 1
ATOM 1502 O O . LEU A 1 183 ? 1.666 -0.324 8.401 1.00 98.44 183 LEU A O 1
ATOM 1506 N N . LYS A 1 184 ? 3.160 0.130 6.782 1.00 97.88 184 LYS A N 1
ATOM 1507 C CA . LYS A 1 184 ? 4.350 -0.199 7.573 1.00 97.88 184 LYS A CA 1
ATOM 1508 C C . LYS A 1 184 ? 4.457 0.690 8.811 1.00 97.88 184 LYS A C 1
ATOM 1510 O O . LYS A 1 184 ? 4.637 0.168 9.906 1.00 97.88 184 LYS A O 1
ATOM 1515 N N . GLU A 1 185 ? 4.344 2.009 8.658 1.00 97.19 185 GLU A N 1
ATOM 1516 C CA . GLU A 1 185 ? 4.400 2.948 9.789 1.00 97.19 185 GLU A CA 1
ATOM 1517 C C . GLU A 1 185 ? 3.311 2.638 10.823 1.00 97.19 185 GLU A C 1
ATOM 1519 O O . GLU A 1 185 ? 3.597 2.536 12.017 1.00 97.19 185 GLU A O 1
ATOM 1524 N N . ARG A 1 186 ? 2.078 2.385 10.363 1.00 95.94 186 ARG A N 1
ATOM 1525 C CA . ARG A 1 186 ? 0.976 1.953 11.233 1.00 95.94 186 ARG A CA 1
ATOM 1526 C C . ARG A 1 186 ? 1.289 0.635 11.941 1.00 95.94 186 ARG A C 1
ATOM 1528 O O . ARG A 1 186 ? 1.058 0.535 13.140 1.00 95.94 186 ARG A O 1
ATOM 1535 N N . GLY A 1 187 ? 1.835 -0.351 11.232 1.00 95.06 187 GLY A N 1
ATOM 1536 C CA . GLY A 1 187 ? 2.240 -1.635 11.804 1.00 95.06 187 GLY A CA 1
ATOM 1537 C C . GLY A 1 187 ? 3.293 -1.484 12.904 1.00 95.06 187 GLY A C 1
ATOM 1538 O O . GLY A 1 187 ? 3.143 -2.055 13.980 1.00 95.06 187 GLY A O 1
ATOM 1539 N N . LEU A 1 188 ? 4.321 -0.660 12.687 1.00 93.88 188 LEU A N 1
ATOM 1540 C CA . LEU A 1 188 ? 5.353 -0.400 13.698 1.00 93.88 188 LEU A CA 1
ATOM 1541 C C . LEU A 1 188 ? 4.776 0.268 14.954 1.00 93.88 188 LEU A C 1
ATOM 1543 O O . LEU A 1 188 ? 5.080 -0.167 16.062 1.00 93.88 188 LEU A O 1
ATOM 1547 N N . MET A 1 189 ? 3.887 1.254 14.788 1.00 92.81 189 MET A N 1
ATOM 1548 C CA . MET A 1 189 ? 3.187 1.878 15.919 1.00 92.81 189 MET A CA 1
ATOM 1549 C C . MET A 1 189 ? 2.307 0.879 16.681 1.00 92.81 189 MET A C 1
ATOM 1551 O O . MET A 1 189 ? 2.224 0.938 17.907 1.00 92.81 189 MET A O 1
ATOM 1555 N N . LEU A 1 190 ? 1.649 -0.049 15.976 1.00 91.19 190 LEU A N 1
ATOM 1556 C CA . LEU A 1 190 ? 0.855 -1.104 16.610 1.00 91.19 190 LEU A CA 1
ATOM 1557 C C . LEU A 1 190 ? 1.729 -2.034 17.457 1.00 91.19 190 LEU A C 1
ATOM 1559 O O . LEU A 1 190 ? 1.376 -2.304 18.604 1.00 91.19 190 LEU A O 1
ATOM 1563 N N . ALA A 1 191 ? 2.877 -2.464 16.930 1.00 89.00 191 ALA A N 1
ATOM 1564 C CA . ALA A 1 191 ? 3.819 -3.313 17.657 1.00 89.00 191 ALA A CA 1
ATOM 1565 C C . ALA A 1 191 ? 4.391 -2.611 18.906 1.00 89.00 191 ALA A C 1
ATOM 1567 O O . ALA A 1 191 ? 4.458 -3.203 19.982 1.00 89.00 191 ALA A O 1
ATOM 1568 N N . GLU A 1 192 ? 4.746 -1.327 18.795 1.00 88.19 192 GLU A N 1
ATOM 1569 C CA . GLU A 1 192 ? 5.243 -0.527 19.924 1.00 88.19 192 GLU A CA 1
ATOM 1570 C C . GLU A 1 192 ? 4.179 -0.336 21.015 1.00 88.19 192 GLU A C 1
ATOM 1572 O O . GLU A 1 192 ? 4.454 -0.493 22.212 1.00 88.19 192 GLU A O 1
ATOM 1577 N N . LYS A 1 193 ? 2.941 -0.030 20.609 1.00 86.12 193 LYS A N 1
ATOM 1578 C CA . LYS A 1 193 ? 1.818 0.122 21.535 1.00 86.12 193 LYS A CA 1
ATOM 1579 C C . LYS A 1 193 ? 1.558 -1.168 22.305 1.00 86.12 193 LYS A C 1
ATOM 1581 O O . LYS A 1 193 ? 1.346 -1.129 23.515 1.00 86.12 193 LYS A O 1
ATOM 1586 N N . GLU A 1 194 ? 1.591 -2.304 21.621 1.00 83.44 194 GLU A N 1
ATOM 1587 C CA . GLU A 1 194 ? 1.331 -3.595 22.245 1.00 83.44 194 GLU A CA 1
ATOM 1588 C C . GLU A 1 194 ? 2.385 -3.966 23.296 1.00 83.44 194 GLU A C 1
ATOM 1590 O O . GLU A 1 194 ? 2.032 -4.451 24.376 1.00 83.44 194 GLU A O 1
ATOM 1595 N N . LEU A 1 195 ? 3.655 -3.656 23.015 1.00 82.12 195 LEU A N 1
ATOM 1596 C CA . LEU A 1 195 ? 4.760 -3.831 23.954 1.00 82.12 195 LEU A CA 1
ATOM 1597 C C . LEU A 1 195 ? 4.599 -2.938 25.194 1.00 82.12 195 LEU A C 1
ATOM 1599 O O . LEU A 1 195 ? 4.800 -3.394 26.319 1.00 82.12 195 LEU A O 1
ATOM 1603 N N . THR A 1 196 ? 4.201 -1.680 24.994 1.00 82.56 196 THR A N 1
ATOM 1604 C CA . THR A 1 196 ? 4.053 -0.688 26.072 1.00 82.56 196 THR A CA 1
ATOM 1605 C C . THR A 1 196 ? 2.856 -0.989 26.976 1.00 82.56 196 THR A C 1
ATOM 1607 O O . THR A 1 196 ? 2.936 -0.846 28.195 1.00 82.56 196 THR A O 1
ATOM 1610 N N . GLU A 1 197 ? 1.737 -1.422 26.393 1.00 79.25 197 GLU A N 1
ATOM 1611 C CA . GLU A 1 197 ? 0.482 -1.653 27.117 1.00 79.25 197 GLU A CA 1
ATOM 1612 C C . GLU A 1 197 ? 0.344 -3.099 27.640 1.00 79.25 197 GLU A C 1
ATOM 1614 O O . GLU A 1 197 ? -0.621 -3.410 28.343 1.00 79.25 197 GLU A O 1
ATOM 1619 N N . SER A 1 198 ? 1.316 -3.986 27.373 1.00 74.06 198 SER A N 1
ATOM 1620 C CA . SER A 1 198 ? 1.338 -5.397 27.814 1.00 74.06 198 SER A CA 1
ATOM 1621 C C . SER A 1 198 ? 0.056 -6.171 27.461 1.00 74.06 198 SER A C 1
ATOM 1623 O O . SER A 1 198 ? -0.447 -6.992 28.233 1.00 74.06 198 SER A O 1
ATOM 1625 N N . LEU A 1 199 ? -0.516 -5.875 26.289 1.00 69.75 199 LEU A N 1
ATOM 1626 C CA . LEU A 1 199 ? -1.845 -6.359 25.899 1.00 69.75 199 LEU A CA 1
ATOM 1627 C C . LEU A 1 199 ? -1.875 -7.850 25.536 1.00 69.75 199 LEU A C 1
ATOM 1629 O O . LEU A 1 199 ? -2.964 -8.432 25.515 1.00 69.75 199 LEU A O 1
ATOM 1633 N N . ASN A 1 200 ? -0.706 -8.465 25.303 1.00 66.44 200 ASN A N 1
ATOM 1634 C CA . ASN A 1 200 ? -0.531 -9.879 24.955 1.00 66.44 200 ASN A CA 1
ATOM 1635 C C . ASN A 1 200 ? -1.563 -10.344 23.911 1.00 66.44 200 ASN A C 1
ATOM 1637 O O . ASN A 1 200 ? -2.282 -11.329 24.130 1.00 66.44 200 ASN A O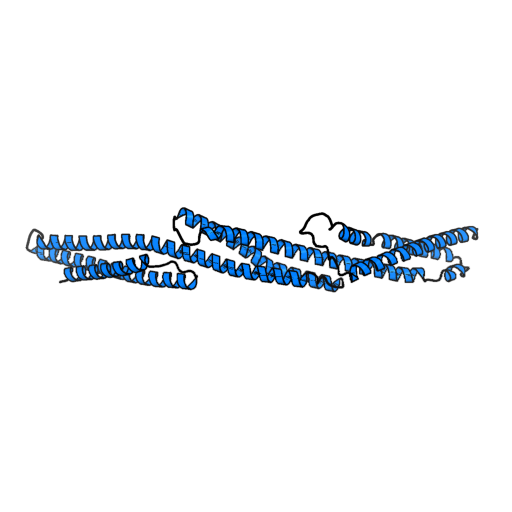 1
ATOM 1641 N N . THR A 1 201 ? -1.710 -9.607 22.805 1.00 64.62 201 THR A N 1
ATOM 1642 C CA . THR A 1 201 ? -2.582 -10.049 21.718 1.00 64.62 201 THR A CA 1
ATOM 1643 C C . THR A 1 201 ? -1.847 -11.092 20.883 1.00 64.62 201 THR A C 1
ATOM 1645 O O . THR A 1 201 ? -0.649 -11.010 20.613 1.00 64.62 201 THR A O 1
ATOM 1648 N N . GLN A 1 202 ? -2.547 -12.164 20.524 1.00 63.09 202 GLN A N 1
ATOM 1649 C CA . GLN A 1 202 ? -1.944 -13.223 19.723 1.00 63.09 202 GLN A CA 1
ATOM 1650 C C . GLN A 1 202 ? -1.626 -12.680 18.320 1.00 63.09 202 GLN A C 1
ATOM 1652 O O . GLN A 1 202 ? -2.528 -12.239 17.607 1.00 63.09 202 GLN A O 1
ATOM 1657 N N . GLY A 1 203 ? -0.354 -12.741 17.915 1.00 64.31 203 GLY A N 1
ATOM 1658 C CA . GLY A 1 203 ? 0.091 -12.379 16.564 1.00 64.31 203 GLY A CA 1
ATOM 1659 C C . GLY A 1 203 ? 0.940 -11.109 16.445 1.00 64.31 203 GLY A C 1
ATOM 1660 O O . GLY A 1 203 ? 1.368 -10.813 15.328 1.00 64.31 203 GLY A O 1
ATOM 1661 N N . SER A 1 204 ? 1.240 -10.410 17.548 1.00 70.25 204 SER A N 1
ATOM 1662 C CA . SER A 1 204 ? 2.136 -9.234 17.562 1.00 70.25 204 SER A CA 1
ATOM 1663 C C . SER A 1 204 ? 3.484 -9.488 16.888 1.00 70.25 204 SER A C 1
ATOM 1665 O O . SER A 1 204 ? 3.925 -8.723 16.031 1.00 70.25 204 SER A O 1
ATOM 1667 N N . ASP A 1 205 ? 4.081 -10.647 17.179 1.00 81.12 205 ASP A N 1
ATOM 1668 C CA . ASP A 1 205 ? 5.391 -11.048 16.655 1.00 81.12 205 ASP A CA 1
ATOM 1669 C C . ASP A 1 205 ? 5.410 -11.160 15.120 1.00 81.12 205 ASP A C 1
ATOM 1671 O O . ASP A 1 205 ? 6.467 -11.119 14.493 1.00 81.12 205 ASP A O 1
ATOM 1675 N N . SER A 1 206 ? 4.238 -11.276 14.486 1.00 88.94 206 SER A N 1
ATOM 1676 C CA . SER A 1 206 ? 4.118 -11.356 13.029 1.00 88.94 206 SER A CA 1
ATOM 1677 C C . SER A 1 206 ? 4.141 -9.993 12.329 1.00 88.94 206 SER A C 1
ATOM 1679 O O . SER A 1 206 ? 4.318 -9.944 11.110 1.00 88.94 206 SER A O 1
ATOM 1681 N N . VAL A 1 207 ? 3.959 -8.890 13.065 1.00 93.50 207 VAL A N 1
ATOM 1682 C CA . VAL A 1 207 ? 3.877 -7.538 12.491 1.00 93.50 207 VAL A CA 1
ATOM 1683 C C . VAL A 1 207 ? 5.226 -7.101 11.926 1.00 93.50 207 VAL A C 1
ATOM 1685 O O . VAL A 1 207 ? 5.281 -6.626 10.793 1.00 93.50 207 VAL A O 1
ATOM 1688 N N . GLY A 1 208 ? 6.318 -7.328 12.663 1.00 94.06 208 GLY A N 1
ATOM 1689 C CA . GLY A 1 208 ? 7.680 -6.993 12.229 1.00 94.06 208 GLY A CA 1
ATOM 1690 C C . GLY A 1 208 ? 8.039 -7.588 10.857 1.00 94.06 208 GLY A C 1
ATOM 1691 O O . GLY A 1 208 ? 8.299 -6.824 9.925 1.00 94.06 208 GLY A O 1
ATOM 1692 N N . PRO A 1 209 ? 7.954 -8.921 10.676 1.00 95.88 209 PRO A N 1
ATOM 1693 C CA . PRO A 1 209 ? 8.201 -9.562 9.384 1.00 95.88 209 PRO A CA 1
ATOM 1694 C C . PRO A 1 209 ? 7.312 -9.040 8.243 1.00 95.88 209 PRO A C 1
ATOM 1696 O O . PRO A 1 209 ? 7.780 -8.867 7.119 1.00 95.88 209 PRO A O 1
ATOM 1699 N N . LYS A 1 210 ? 6.034 -8.733 8.511 1.00 97.38 210 LYS A N 1
ATOM 1700 C CA . LYS A 1 210 ? 5.125 -8.145 7.507 1.00 97.38 210 LYS A CA 1
ATOM 1701 C C . LYS A 1 210 ? 5.541 -6.721 7.114 1.00 97.38 210 LYS A C 1
ATOM 1703 O O . LYS A 1 210 ? 5.444 -6.362 5.945 1.00 97.38 210 LYS A O 1
ATOM 1708 N N . CYS A 1 211 ? 6.045 -5.917 8.050 1.00 97.81 211 CYS A N 1
ATOM 1709 C CA . CYS A 1 211 ? 6.588 -4.582 7.772 1.00 97.81 211 CYS A CA 1
ATOM 1710 C C . CYS A 1 211 ? 7.859 -4.627 6.904 1.00 97.81 211 CYS A C 1
ATOM 1712 O O . CYS A 1 211 ? 8.051 -3.780 6.022 1.00 97.81 211 CYS A O 1
ATOM 1714 N N . GLU A 1 212 ? 8.722 -5.618 7.127 1.00 97.81 212 GLU A N 1
ATOM 1715 C CA . GLU A 1 212 ? 9.881 -5.875 6.266 1.00 97.81 212 GLU A CA 1
ATOM 1716 C C . GLU A 1 212 ? 9.447 -6.310 4.861 1.00 97.81 212 GLU A C 1
ATOM 1718 O O . GLU A 1 212 ? 9.971 -5.801 3.869 1.00 97.81 212 GLU A O 1
ATOM 1723 N N . GLU A 1 213 ? 8.441 -7.183 4.763 1.00 98.19 213 GLU A N 1
ATOM 1724 C CA . GLU A 1 213 ? 7.861 -7.605 3.484 1.00 98.19 213 GLU A CA 1
ATOM 1725 C C . GLU A 1 213 ? 7.268 -6.426 2.702 1.00 98.19 213 GLU A C 1
ATOM 1727 O O . GLU A 1 213 ? 7.548 -6.281 1.516 1.00 98.19 213 GLU A O 1
ATOM 1732 N N . LEU A 1 214 ? 6.501 -5.543 3.357 1.00 98.69 214 LEU A N 1
ATOM 1733 C CA . LEU A 1 214 ? 5.960 -4.328 2.731 1.00 98.69 214 LEU A CA 1
ATOM 1734 C C . LEU A 1 214 ? 7.071 -3.456 2.142 1.00 98.69 214 LEU A C 1
ATOM 1736 O O . LEU A 1 214 ? 6.924 -2.950 1.033 1.00 98.69 214 LEU A O 1
ATOM 1740 N N . THR A 1 215 ? 8.189 -3.317 2.862 1.00 98.50 215 THR A N 1
ATOM 1741 C CA . THR A 1 215 ? 9.363 -2.578 2.372 1.00 98.50 215 THR A CA 1
ATOM 1742 C C . THR A 1 215 ? 9.934 -3.258 1.130 1.00 98.50 215 THR A C 1
ATOM 1744 O O . THR A 1 215 ? 10.104 -2.618 0.098 1.00 98.50 215 THR A O 1
ATOM 1747 N N . ARG A 1 216 ? 10.149 -4.576 1.192 1.00 98.56 216 ARG A N 1
ATOM 1748 C CA . ARG A 1 216 ? 10.712 -5.344 0.078 1.00 98.56 216 ARG A CA 1
ATOM 1749 C C . ARG A 1 216 ? 9.842 -5.284 -1.178 1.00 98.56 216 ARG A C 1
ATOM 1751 O O . ARG A 1 216 ? 10.374 -5.078 -2.264 1.00 98.56 216 ARG A O 1
ATOM 1758 N N . MET A 1 217 ? 8.527 -5.460 -1.042 1.00 98.56 217 MET A N 1
ATOM 1759 C CA . MET A 1 217 ? 7.584 -5.391 -2.165 1.00 98.56 217 MET A CA 1
ATOM 1760 C C . MET A 1 217 ? 7.539 -3.988 -2.779 1.00 98.56 217 MET A C 1
ATOM 1762 O O . MET A 1 217 ? 7.569 -3.857 -4.003 1.00 98.56 217 MET A O 1
ATOM 1766 N N . ALA A 1 218 ? 7.512 -2.949 -1.938 1.00 98.56 218 ALA A N 1
ATOM 1767 C CA . ALA A 1 218 ? 7.526 -1.553 -2.366 1.00 98.56 218 ALA A CA 1
ATOM 1768 C C . ALA A 1 218 ? 8.793 -1.216 -3.166 1.00 98.56 218 ALA A C 1
ATOM 1770 O O . ALA A 1 218 ? 8.695 -0.702 -4.280 1.00 98.56 218 ALA A O 1
ATOM 1771 N N . ASP A 1 219 ? 9.964 -1.569 -2.635 1.00 98.19 219 ASP A N 1
ATOM 1772 C CA . ASP A 1 219 ? 11.250 -1.305 -3.281 1.00 98.19 219 ASP A CA 1
ATOM 1773 C C . ASP A 1 219 ? 11.395 -2.100 -4.589 1.00 98.19 219 ASP A C 1
ATOM 1775 O O . ASP A 1 219 ? 11.820 -1.554 -5.608 1.00 98.19 219 ASP A O 1
ATOM 1779 N N . ALA A 1 220 ? 10.988 -3.375 -4.599 1.00 97.19 220 ALA A N 1
ATOM 1780 C CA . ALA A 1 220 ? 11.027 -4.210 -5.798 1.00 97.19 220 ALA A CA 1
ATOM 1781 C C . ALA A 1 220 ? 10.148 -3.646 -6.926 1.00 97.19 220 ALA A C 1
ATOM 1783 O O . ALA A 1 220 ? 10.588 -3.592 -8.078 1.00 97.19 220 ALA A O 1
ATOM 1784 N N . LEU A 1 221 ? 8.930 -3.193 -6.606 1.00 98.00 221 LEU A N 1
ATOM 1785 C CA . LEU A 1 221 ? 8.037 -2.592 -7.593 1.00 98.00 221 LEU A CA 1
ATOM 1786 C C . LEU A 1 221 ? 8.582 -1.255 -8.109 1.00 98.00 221 LEU A C 1
ATOM 1788 O O . LEU A 1 221 ? 8.560 -1.019 -9.316 1.00 98.00 221 LEU A O 1
ATOM 1792 N N . GLU A 1 222 ? 9.104 -0.395 -7.231 1.00 97.75 222 GLU A N 1
ATOM 1793 C CA . GLU A 1 222 ? 9.691 0.888 -7.632 1.00 97.75 222 GLU A CA 1
ATOM 1794 C C . GLU A 1 222 ? 10.881 0.689 -8.587 1.00 97.75 222 GLU A C 1
ATOM 1796 O O . GLU A 1 222 ? 10.953 1.340 -9.635 1.00 97.75 222 GLU A O 1
ATOM 1801 N N . ILE A 1 223 ? 11.758 -0.276 -8.288 1.00 94.88 223 ILE A N 1
ATOM 1802 C CA . ILE A 1 223 ? 12.872 -0.662 -9.164 1.00 94.88 223 ILE A CA 1
ATOM 1803 C C . ILE A 1 223 ? 12.356 -1.168 -10.517 1.00 94.88 223 ILE A C 1
ATOM 1805 O O . ILE A 1 223 ? 12.839 -0.717 -11.557 1.00 94.88 223 ILE A O 1
ATOM 1809 N N . ALA A 1 224 ? 11.371 -2.070 -10.531 1.00 93.94 224 ALA A N 1
ATOM 1810 C CA . ALA A 1 224 ? 10.832 -2.640 -11.767 1.00 93.94 224 ALA A CA 1
ATOM 1811 C C . ALA A 1 224 ? 10.148 -1.579 -12.654 1.00 93.94 224 ALA A C 1
ATOM 1813 O O . ALA A 1 224 ? 10.336 -1.553 -13.875 1.00 93.94 224 ALA A O 1
ATOM 1814 N N . LEU A 1 225 ? 9.397 -0.654 -12.046 1.00 96.00 225 LEU A N 1
ATOM 1815 C CA . LEU A 1 225 ? 8.785 0.483 -12.739 1.00 96.00 225 LEU A CA 1
ATOM 1816 C C . LEU A 1 225 ? 9.847 1.392 -13.370 1.00 96.00 225 LEU A C 1
ATOM 1818 O O . LEU A 1 225 ? 9.691 1.811 -14.519 1.00 96.00 225 LEU A O 1
ATOM 1822 N N . GLU A 1 226 ? 10.925 1.683 -12.641 1.00 94.12 226 GLU A N 1
ATOM 1823 C CA . GLU A 1 226 ? 12.031 2.518 -13.115 1.00 94.12 226 GLU A CA 1
ATOM 1824 C C . GLU A 1 226 ? 12.821 1.847 -14.247 1.00 94.12 226 GLU A C 1
ATOM 1826 O O . GLU A 1 226 ? 13.148 2.484 -15.251 1.00 94.12 226 GLU A O 1
ATOM 1831 N N . GLN A 1 227 ? 13.082 0.544 -14.133 1.00 87.94 227 GLN A N 1
ATOM 1832 C CA . GLN A 1 227 ? 13.716 -0.242 -15.192 1.00 87.94 227 GLN A CA 1
ATOM 1833 C C . GLN A 1 227 ? 12.909 -0.181 -16.491 1.00 87.94 227 GLN A C 1
ATOM 1835 O O . GLN A 1 227 ? 13.479 0.066 -17.556 1.00 87.94 227 GLN A O 1
ATOM 1840 N N . ARG A 1 228 ? 11.580 -0.334 -16.415 1.00 90.75 228 ARG A N 1
ATOM 1841 C CA . ARG A 1 228 ? 10.708 -0.229 -17.592 1.00 90.75 228 ARG A CA 1
ATOM 1842 C C . ARG A 1 228 ? 10.704 1.179 -18.192 1.00 90.75 228 ARG A C 1
ATOM 1844 O O . ARG A 1 228 ? 10.777 1.306 -19.414 1.00 90.75 228 ARG A O 1
ATOM 1851 N N . THR A 1 229 ? 10.691 2.227 -17.365 1.00 92.75 229 THR A N 1
ATOM 1852 C CA . THR A 1 229 ? 10.815 3.621 -17.833 1.00 92.75 229 THR A CA 1
ATOM 1853 C C . THR A 1 229 ? 12.096 3.815 -18.645 1.00 92.75 229 THR A C 1
ATOM 1855 O O . THR A 1 229 ? 12.053 4.334 -19.762 1.00 92.75 229 THR A O 1
ATOM 1858 N N . LYS A 1 230 ? 13.233 3.338 -18.123 1.00 87.44 230 LYS A N 1
ATOM 1859 C CA . LYS A 1 230 ? 14.530 3.407 -18.812 1.00 87.44 230 LYS A CA 1
ATOM 1860 C C . LYS A 1 230 ? 14.532 2.608 -20.114 1.00 87.44 230 LYS A C 1
ATOM 1862 O O . LYS A 1 230 ? 15.011 3.111 -21.126 1.00 87.44 230 LYS A O 1
ATOM 1867 N N . ALA A 1 231 ? 13.974 1.398 -20.112 1.00 84.69 231 ALA A N 1
ATOM 1868 C CA . ALA A 1 231 ? 13.907 0.553 -21.304 1.00 84.69 231 ALA A CA 1
ATOM 1869 C C . ALA A 1 231 ? 13.111 1.212 -22.444 1.00 84.69 231 ALA A C 1
ATOM 1871 O O . ALA A 1 231 ? 13.566 1.230 -23.589 1.00 84.69 231 ALA A O 1
ATOM 1872 N N . LEU A 1 232 ? 11.953 1.803 -22.131 1.00 89.06 232 LEU A N 1
ATOM 1873 C CA . LEU A 1 232 ? 11.117 2.498 -23.112 1.00 89.06 232 LEU A CA 1
ATOM 1874 C C . LEU A 1 232 ? 11.790 3.763 -23.655 1.00 89.06 232 LEU A C 1
ATOM 1876 O O . LEU A 1 232 ? 11.734 4.015 -24.859 1.00 89.06 232 LEU A O 1
ATOM 1880 N N . GLU A 1 233 ? 12.475 4.527 -22.802 1.00 87.69 233 GLU A N 1
ATOM 1881 C CA . GLU A 1 233 ? 13.207 5.717 -23.241 1.00 87.69 233 GLU A CA 1
ATOM 1882 C C . GLU A 1 233 ? 14.372 5.360 -24.172 1.00 87.69 233 GLU A C 1
ATOM 1884 O O . GLU A 1 233 ? 14.549 6.002 -25.208 1.00 87.69 233 GLU A O 1
ATOM 1889 N N . ILE A 1 234 ? 15.126 4.301 -23.866 1.00 83.19 234 ILE A N 1
ATOM 1890 C CA . ILE A 1 234 ? 16.208 3.844 -24.746 1.00 83.19 234 ILE A CA 1
ATOM 1891 C C . ILE A 1 234 ? 15.643 3.331 -26.073 1.00 83.19 234 ILE A C 1
ATOM 1893 O O . ILE A 1 234 ? 16.161 3.703 -27.125 1.00 83.19 234 ILE A O 1
ATOM 1897 N N . SER A 1 235 ? 14.557 2.549 -26.051 1.00 85.06 235 SER A N 1
ATOM 1898 C CA . SER A 1 235 ? 13.877 2.096 -27.275 1.00 85.06 235 SER A CA 1
ATOM 1899 C C . SER A 1 235 ? 13.463 3.280 -28.159 1.00 85.06 235 SER A C 1
ATOM 1901 O O . SER 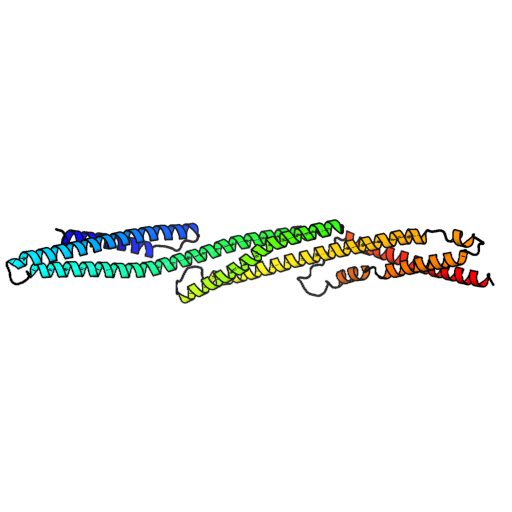A 1 235 ? 13.763 3.320 -29.356 1.00 85.06 235 SER A O 1
ATOM 1903 N N . ARG A 1 236 ? 12.850 4.307 -27.560 1.00 88.12 236 ARG A N 1
ATOM 1904 C CA . ARG A 1 236 ? 12.440 5.532 -28.257 1.00 88.12 236 ARG A CA 1
ATOM 1905 C C . ARG A 1 236 ? 13.631 6.279 -28.860 1.00 88.12 236 ARG A C 1
ATOM 1907 O O . ARG A 1 236 ? 13.593 6.641 -30.036 1.00 88.12 236 ARG A O 1
ATOM 1914 N N . GLN A 1 237 ? 14.690 6.503 -28.079 1.00 86.00 237 GLN A N 1
ATOM 1915 C CA . GLN A 1 237 ? 15.906 7.174 -28.549 1.00 86.00 237 GLN A CA 1
ATOM 1916 C C . GLN A 1 237 ? 16.556 6.413 -29.703 1.00 86.00 237 GLN A C 1
ATOM 1918 O O . GLN A 1 237 ? 16.965 7.021 -30.692 1.00 86.00 237 GLN A O 1
ATOM 1923 N N . MET A 1 238 ? 16.617 5.090 -29.596 1.00 84.69 238 MET A N 1
ATOM 1924 C CA . MET A 1 238 ? 17.198 4.226 -30.610 1.00 84.69 238 MET A CA 1
ATOM 1925 C C . MET A 1 238 ? 16.429 4.317 -31.933 1.00 84.69 238 MET A C 1
ATOM 1927 O O . MET A 1 238 ? 17.038 4.589 -32.968 1.00 84.69 238 MET A O 1
ATOM 1931 N N . HIS A 1 239 ? 15.098 4.183 -31.910 1.00 86.75 239 HIS A N 1
ATOM 1932 C CA . HIS A 1 239 ? 14.273 4.320 -33.119 1.00 86.75 239 HIS A CA 1
ATOM 1933 C C . HIS A 1 239 ? 14.376 5.720 -33.740 1.00 86.75 239 HIS A C 1
ATOM 1935 O O . HIS A 1 239 ? 14.444 5.839 -34.962 1.00 86.75 239 HIS A O 1
ATOM 1941 N N . SER A 1 240 ? 14.481 6.768 -32.918 1.00 90.00 240 SER A N 1
ATOM 1942 C CA . SER A 1 240 ? 14.705 8.145 -33.385 1.00 90.00 240 SER A CA 1
ATOM 1943 C C . SER A 1 240 ? 16.033 8.297 -34.140 1.00 90.00 240 SER A C 1
ATOM 1945 O O . SER A 1 240 ? 16.092 8.917 -35.204 1.00 90.00 240 SER A O 1
ATOM 1947 N N . GLN A 1 241 ? 17.121 7.711 -33.625 1.00 87.69 241 GLN A N 1
ATOM 1948 C CA . GLN A 1 241 ? 18.427 7.752 -34.297 1.00 87.69 241 GLN A CA 1
ATOM 1949 C C . GLN A 1 241 ? 18.436 6.929 -35.584 1.00 87.69 241 GLN A C 1
ATOM 1951 O O . GLN A 1 241 ? 18.986 7.388 -36.582 1.00 87.69 241 GLN A O 1
ATOM 1956 N N . ILE A 1 242 ? 17.784 5.762 -35.593 1.00 87.69 242 ILE A N 1
ATOM 1957 C CA . ILE A 1 242 ? 17.613 4.953 -36.807 1.00 87.69 242 ILE A CA 1
ATOM 1958 C C . ILE A 1 242 ? 16.853 5.743 -37.878 1.00 87.69 242 ILE A C 1
ATOM 1960 O O . ILE A 1 242 ? 17.267 5.747 -39.036 1.00 87.69 242 ILE A O 1
ATOM 1964 N N . GLY A 1 243 ? 15.780 6.448 -37.506 1.00 90.25 243 GLY A N 1
ATOM 1965 C CA . GLY A 1 243 ? 15.039 7.324 -38.417 1.00 90.25 243 GLY A CA 1
ATOM 1966 C C . GLY A 1 243 ? 15.935 8.396 -39.043 1.00 90.25 243 GLY A C 1
ATOM 1967 O O . GLY A 1 243 ? 16.042 8.478 -40.266 1.00 90.25 243 GLY A O 1
ATOM 1968 N N . LYS A 1 244 ? 16.673 9.141 -38.208 1.00 91.25 244 LYS A N 1
ATOM 1969 C CA . LYS A 1 244 ? 17.620 10.181 -38.660 1.00 91.25 244 LYS A CA 1
ATOM 1970 C C . LYS A 1 244 ? 18.715 9.628 -39.570 1.00 91.25 244 LYS A C 1
ATOM 1972 O O . LYS A 1 244 ? 19.029 10.238 -40.590 1.00 91.25 244 LYS A O 1
ATOM 1977 N N . ALA A 1 245 ? 19.278 8.476 -39.217 1.00 91.94 245 ALA A N 1
ATOM 1978 C CA . ALA A 1 245 ? 20.287 7.793 -40.014 1.00 91.94 245 ALA A CA 1
ATOM 1979 C C . ALA A 1 245 ? 19.741 7.373 -41.383 1.00 91.94 245 ALA A C 1
ATOM 1981 O O . ALA A 1 245 ? 20.375 7.628 -42.403 1.00 91.94 245 ALA A O 1
ATOM 1982 N N . ASN A 1 246 ? 18.545 6.784 -41.427 1.00 92.31 246 ASN A N 1
ATOM 1983 C CA . ASN A 1 246 ? 17.905 6.387 -42.678 1.00 92.31 246 ASN A CA 1
ATOM 1984 C C . ASN A 1 246 ? 17.583 7.590 -43.573 1.00 92.31 246 ASN A C 1
ATOM 1986 O O . ASN A 1 246 ? 17.832 7.529 -44.779 1.00 92.31 246 ASN A O 1
ATOM 1990 N N . ASP A 1 247 ? 17.093 8.692 -43.002 1.00 93.75 247 ASP A N 1
ATOM 1991 C CA . ASP A 1 247 ? 16.836 9.932 -43.741 1.00 93.75 247 ASP A CA 1
ATOM 1992 C C . ASP A 1 247 ? 18.125 10.561 -44.289 1.00 93.75 247 ASP A C 1
ATOM 1994 O O . ASP A 1 247 ? 18.147 11.040 -45.427 1.00 93.75 247 ASP A O 1
ATOM 1998 N N . TRP A 1 248 ? 19.213 10.540 -43.511 1.00 95.06 248 TRP A N 1
ATOM 1999 C CA . TRP A 1 248 ? 20.534 10.986 -43.960 1.00 95.06 248 TRP A CA 1
ATOM 2000 C C . TRP A 1 248 ? 21.075 10.096 -45.085 1.00 95.06 248 TRP A C 1
ATOM 2002 O O . TRP A 1 248 ? 21.459 10.604 -46.137 1.00 95.06 248 TRP A O 1
ATOM 2012 N N . CYS A 1 249 ? 21.007 8.772 -44.931 1.00 94.31 249 CYS A N 1
ATOM 2013 C CA . CYS A 1 249 ? 21.410 7.817 -45.961 1.00 94.31 249 CYS A CA 1
ATOM 2014 C C . CYS A 1 249 ? 20.594 7.974 -47.255 1.00 94.31 249 CYS A C 1
ATOM 2016 O O . CYS A 1 249 ? 21.164 7.883 -48.341 1.00 94.31 249 CYS A O 1
ATOM 2018 N N . ARG A 1 250 ? 19.278 8.226 -47.171 1.00 94.12 250 ARG A N 1
ATOM 2019 C CA . ARG A 1 250 ? 18.427 8.489 -48.347 1.00 94.12 250 ARG A CA 1
ATOM 2020 C C . ARG A 1 250 ? 18.904 9.729 -49.106 1.00 94.12 250 ARG A C 1
ATOM 2022 O O . ARG A 1 250 ? 19.169 9.630 -50.301 1.00 94.12 250 ARG A O 1
ATOM 2029 N N . ARG A 1 251 ? 19.092 10.853 -48.406 1.00 93.44 251 ARG A N 1
ATOM 2030 C CA . ARG A 1 251 ? 19.624 12.090 -49.008 1.00 93.44 251 ARG A CA 1
ATOM 2031 C C . ARG A 1 251 ? 21.031 11.905 -49.569 1.00 93.44 251 ARG A C 1
ATOM 2033 O O . ARG A 1 251 ? 21.347 12.466 -50.611 1.00 93.44 251 ARG A O 1
ATOM 2040 N N . GLY A 1 252 ? 21.860 11.093 -48.913 1.00 92.25 252 GLY A N 1
ATOM 2041 C CA . GLY A 1 252 ? 23.187 10.732 -49.401 1.00 92.25 252 GLY A CA 1
ATOM 2042 C C . GLY A 1 252 ? 23.133 10.022 -50.747 1.00 92.25 252 GLY A C 1
ATOM 2043 O O . GLY A 1 252 ? 23.839 10.418 -51.666 1.00 92.25 252 GLY A O 1
ATOM 2044 N N . VAL A 1 253 ? 22.255 9.026 -50.907 1.00 92.06 253 VAL A N 1
ATOM 2045 C CA . VAL A 1 253 ? 22.065 8.345 -52.201 1.00 92.06 253 VAL A CA 1
ATOM 2046 C C . VAL A 1 253 ? 21.619 9.331 -53.282 1.00 92.06 253 VAL A C 1
ATOM 2048 O O . VAL A 1 253 ? 22.188 9.320 -54.371 1.00 92.06 253 VAL A O 1
ATOM 2051 N N . GLU A 1 254 ? 20.650 10.203 -52.992 1.00 88.75 254 GLU A N 1
ATOM 2052 C CA . GLU A 1 254 ? 20.170 11.226 -53.935 1.00 88.75 254 GLU A CA 1
ATOM 2053 C C . GLU A 1 254 ? 21.298 12.185 -54.358 1.00 88.75 254 GLU A C 1
ATOM 2055 O O . GLU A 1 254 ? 21.516 12.411 -55.550 1.00 88.75 254 GLU A O 1
ATOM 2060 N N . LEU A 1 255 ? 22.079 12.682 -53.393 1.00 87.38 255 LEU A N 1
ATOM 2061 C CA . LEU A 1 255 ? 23.214 13.579 -53.625 1.00 87.38 255 LEU A CA 1
ATOM 2062 C C . LEU A 1 255 ? 24.333 12.903 -54.437 1.00 87.38 255 LEU A C 1
ATOM 2064 O O . LEU A 1 255 ? 24.898 13.503 -55.354 1.00 87.38 255 LEU A O 1
ATOM 2068 N N . LEU A 1 256 ? 24.648 11.646 -54.114 1.00 86.94 256 LEU A N 1
ATOM 2069 C CA . LEU A 1 256 ? 25.716 10.863 -54.739 1.00 86.94 256 LEU A CA 1
ATOM 2070 C C . LEU A 1 256 ? 25.338 10.301 -56.114 1.00 86.94 256 LEU A C 1
ATOM 2072 O O . LEU A 1 256 ? 26.238 10.007 -56.898 1.00 86.94 256 LEU A O 1
ATOM 2076 N N . SER A 1 257 ? 24.048 10.173 -56.425 1.00 85.50 257 SER A N 1
ATOM 2077 C CA . SER A 1 257 ? 23.572 9.684 -57.729 1.00 85.50 257 SER A CA 1
ATOM 2078 C C . SER A 1 257 ? 23.467 10.790 -58.781 1.00 85.50 257 SER A C 1
ATOM 2080 O O . SER A 1 257 ? 23.322 10.497 -59.966 1.00 85.50 257 SER A O 1
ATOM 2082 N N . SER A 1 258 ? 23.562 12.063 -58.380 1.00 77.25 258 SER A N 1
ATOM 2083 C CA . SER A 1 258 ? 23.571 13.192 -59.314 1.00 77.25 258 SER A CA 1
ATOM 2084 C C . SER A 1 258 ? 24.753 13.065 -60.298 1.00 77.25 258 SER A C 1
ATOM 2086 O O . SER A 1 258 ? 25.893 12.939 -59.833 1.00 77.25 258 SER A O 1
ATOM 2088 N N . PRO A 1 259 ? 24.548 13.068 -61.630 1.00 65.62 259 PRO A N 1
ATOM 2089 C CA . PRO A 1 259 ? 25.625 12.829 -62.589 1.00 65.62 259 PRO A CA 1
ATOM 2090 C C . PRO A 1 259 ? 26.702 13.914 -62.523 1.00 65.62 259 PRO A C 1
ATOM 2092 O O . PRO A 1 259 ? 26.413 15.100 -62.679 1.00 65.62 259 PRO A O 1
ATOM 2095 N N . LEU A 1 260 ? 27.962 13.505 -62.359 1.00 61.03 260 LEU A N 1
ATOM 2096 C CA . LEU A 1 260 ? 29.121 14.399 -62.484 1.00 61.03 260 LEU A CA 1
ATOM 2097 C C . LEU A 1 260 ? 29.302 14.915 -63.930 1.00 61.03 260 LEU A C 1
ATOM 2099 O O . LEU A 1 260 ? 29.874 15.980 -64.139 1.00 61.03 260 LEU A O 1
ATOM 2103 N N . ASP A 1 261 ? 28.746 14.222 -64.928 1.00 51.72 261 ASP A N 1
ATOM 2104 C CA . ASP A 1 261 ? 28.897 14.561 -66.353 1.00 51.72 261 ASP A CA 1
ATOM 2105 C C . ASP A 1 261 ? 28.179 15.850 -66.788 1.00 51.72 261 ASP A C 1
ATOM 2107 O O . ASP A 1 261 ? 28.577 16.490 -67.768 1.00 51.72 261 ASP A O 1
ATOM 2111 N N . LEU A 1 262 ? 27.184 16.306 -66.021 1.00 49.41 262 LEU A N 1
ATOM 2112 C CA . LEU A 1 262 ? 26.572 17.631 -66.202 1.00 49.41 262 LEU A CA 1
ATOM 2113 C C . LEU A 1 262 ? 27.556 18.775 -65.887 1.00 49.41 262 LEU A C 1
ATOM 2115 O O . LEU A 1 262 ? 27.439 19.867 -66.445 1.00 49.41 262 LEU A O 1
ATOM 2119 N N . PHE A 1 263 ? 28.558 18.513 -65.042 1.00 52.78 263 PHE A N 1
ATOM 2120 C CA . PHE A 1 263 ? 29.565 19.484 -64.605 1.00 52.78 263 PHE A CA 1
ATOM 2121 C C . PHE A 1 263 ? 30.778 19.553 -65.551 1.00 52.78 263 PHE A C 1
ATOM 2123 O O . PHE A 1 263 ? 31.488 20.564 -65.613 1.00 52.78 263 PHE A O 1
ATOM 2130 N N . SER A 1 264 ? 31.021 18.479 -66.304 1.00 48.47 264 SER A N 1
ATOM 2131 C CA . SER A 1 264 ? 32.109 18.381 -67.284 1.00 48.47 264 SER A CA 1
ATOM 2132 C C . SER A 1 264 ? 31.767 19.071 -68.610 1.00 48.47 264 SER A C 1
ATOM 2134 O O . SER A 1 264 ? 32.663 19.578 -69.280 1.00 48.47 264 SER A O 1
ATOM 2136 N N . SER A 1 265 ? 30.479 19.145 -68.963 1.00 48.12 265 SER A N 1
ATOM 2137 C CA . SER A 1 265 ? 30.026 19.463 -70.329 1.00 48.12 265 SER A CA 1
ATOM 2138 C C . SER A 1 265 ? 29.651 20.934 -70.585 1.00 48.12 265 SER A C 1
ATOM 2140 O O . SER A 1 265 ? 29.332 21.293 -71.715 1.00 48.12 265 SER A O 1
ATOM 2142 N N . SER A 1 266 ? 29.663 21.807 -69.571 1.00 45.59 266 SER A N 1
ATOM 2143 C CA . SER A 1 266 ? 29.211 23.203 -69.696 1.00 45.59 266 SER A CA 1
ATOM 2144 C C . SER A 1 266 ? 30.382 24.199 -69.773 1.00 45.59 266 SER A C 1
ATOM 2146 O O . SER A 1 266 ? 30.952 24.627 -68.771 1.00 45.59 266 SER A O 1
ATOM 2148 N N . SER A 1 267 ? 30.720 24.602 -71.000 1.00 47.41 267 SER A N 1
ATOM 2149 C CA . SER A 1 267 ? 31.706 25.636 -71.359 1.00 47.41 267 SER A CA 1
ATOM 2150 C C . SER A 1 267 ? 31.214 27.067 -71.074 1.00 47.41 267 SER A C 1
ATOM 2152 O O . SER A 1 267 ? 31.120 27.887 -71.983 1.00 47.41 267 SER A O 1
ATOM 2154 N N . SER A 1 268 ? 30.870 27.396 -69.825 1.00 47.97 268 SER A N 1
ATOM 2155 C CA . SER A 1 268 ? 30.482 28.770 -69.465 1.00 47.97 268 SER A CA 1
ATOM 2156 C C . SER A 1 268 ? 31.075 29.215 -68.129 1.00 47.97 268 SER A C 1
ATOM 2158 O O . SER A 1 268 ? 31.210 28.421 -67.197 1.00 47.97 268 SER A O 1
ATOM 2160 N N . SER A 1 269 ? 31.410 30.504 -68.032 1.00 50.50 269 SER A N 1
ATOM 2161 C CA . SER A 1 269 ? 32.077 31.171 -66.901 1.00 50.50 269 SER A CA 1
ATOM 2162 C C . SER A 1 269 ? 31.356 31.070 -65.542 1.00 50.50 269 SER A C 1
ATOM 2164 O O . SER A 1 269 ? 31.897 31.513 -64.536 1.00 50.50 269 SER A O 1
ATOM 2166 N N . ASN A 1 270 ? 30.178 30.437 -65.486 1.00 52.09 270 ASN A N 1
ATOM 2167 C CA . ASN A 1 270 ? 29.427 30.134 -64.261 1.00 52.09 270 ASN A CA 1
ATOM 2168 C C . ASN A 1 270 ? 29.760 28.752 -63.660 1.00 52.09 270 ASN A C 1
ATOM 2170 O O . ASN A 1 270 ? 29.214 28.379 -62.625 1.00 52.09 270 ASN A O 1
ATOM 2174 N N . SER A 1 271 ? 30.654 27.979 -64.288 1.00 63.56 271 SER A N 1
ATOM 2175 C CA . SER A 1 271 ? 30.996 26.619 -63.851 1.00 63.56 271 SER A CA 1
ATOM 2176 C C . SER A 1 271 ? 31.683 26.585 -62.478 1.00 63.56 271 SER A C 1
ATOM 2178 O O . SER A 1 271 ? 31.470 25.635 -61.733 1.00 63.56 271 SER A O 1
ATOM 2180 N N . PHE A 1 272 ? 32.464 27.613 -62.123 1.00 68.69 272 PHE A N 1
ATOM 2181 C CA . PHE A 1 272 ? 33.247 27.650 -60.883 1.00 68.69 272 PHE A CA 1
ATOM 2182 C C . PHE A 1 272 ? 32.383 27.767 -59.617 1.00 68.69 272 PHE A C 1
ATOM 2184 O O . PHE A 1 272 ? 32.483 26.923 -58.729 1.00 68.69 272 PHE A O 1
ATOM 2191 N N . ALA A 1 273 ? 31.483 28.755 -59.574 1.00 71.88 273 ALA A N 1
ATOM 2192 C CA . ALA A 1 273 ? 30.577 28.972 -58.442 1.00 71.88 273 ALA A CA 1
ATOM 2193 C C . ALA A 1 273 ? 29.699 27.739 -58.163 1.00 71.88 273 ALA A C 1
ATOM 2195 O O . ALA A 1 273 ? 29.429 27.405 -57.014 1.00 71.88 273 ALA A O 1
ATOM 2196 N N . PHE A 1 274 ? 29.321 27.010 -59.215 1.00 72.00 274 PHE A N 1
ATOM 2197 C CA . PHE A 1 274 ? 28.534 25.785 -59.103 1.00 72.00 274 PHE A CA 1
ATOM 2198 C C . PHE A 1 274 ? 29.327 24.606 -58.505 1.00 72.00 274 PHE A C 1
ATOM 2200 O O . PHE A 1 274 ? 28.775 23.824 -57.730 1.00 72.00 274 PHE A O 1
ATOM 2207 N N . PHE A 1 275 ? 30.630 24.477 -58.803 1.00 74.25 275 PHE A N 1
ATOM 2208 C CA . PHE A 1 275 ? 31.497 23.494 -58.133 1.00 74.25 275 PHE A CA 1
ATOM 2209 C C . PHE A 1 275 ? 31.720 23.836 -56.662 1.00 74.25 275 PHE A C 1
ATOM 2211 O O . PHE A 1 275 ? 31.711 22.939 -55.820 1.00 74.25 275 PHE A O 1
ATOM 2218 N N . GLU A 1 276 ? 31.915 25.118 -56.355 1.00 78.31 276 GLU A N 1
ATOM 2219 C CA . GLU A 1 276 ? 32.078 25.600 -54.985 1.00 78.31 276 GLU A CA 1
ATOM 2220 C C . GLU A 1 276 ? 30.811 25.352 -54.156 1.00 78.31 276 GLU A C 1
ATOM 2222 O O . GLU A 1 2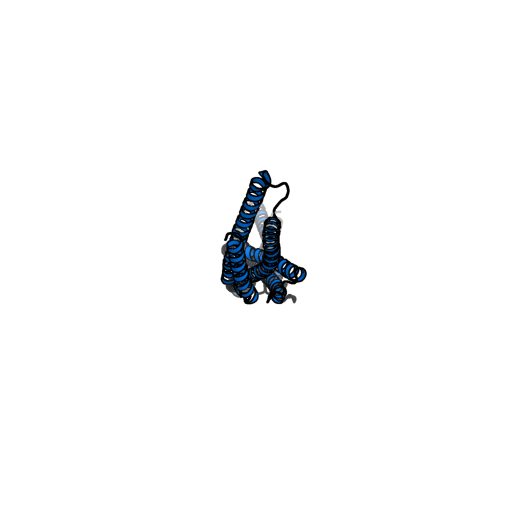76 ? 30.890 24.821 -53.048 1.00 78.31 276 GLU A O 1
ATOM 2227 N N . GLU A 1 277 ? 29.634 25.620 -54.724 1.00 82.44 277 GLU A N 1
ATOM 2228 C CA . GLU A 1 277 ? 28.343 25.322 -54.103 1.00 82.44 277 GLU A CA 1
ATOM 2229 C C . GLU A 1 277 ? 28.138 23.812 -53.893 1.00 82.44 277 GLU A C 1
ATOM 2231 O O . GLU A 1 277 ? 27.762 23.384 -52.801 1.00 82.44 277 GLU A O 1
ATOM 2236 N N . ALA A 1 278 ? 28.447 22.979 -54.894 1.00 81.88 278 ALA A N 1
ATOM 2237 C CA . ALA A 1 278 ? 28.357 21.524 -54.773 1.00 81.88 278 ALA A CA 1
ATOM 2238 C C . ALA A 1 278 ? 29.313 20.963 -53.702 1.00 81.88 278 ALA A C 1
ATOM 2240 O O . ALA A 1 278 ? 28.924 20.091 -52.920 1.00 81.88 278 ALA A O 1
ATOM 2241 N N . LEU A 1 279 ? 30.544 21.483 -53.627 1.00 84.06 279 LEU A N 1
ATOM 2242 C CA . LEU A 1 279 ? 31.511 21.142 -52.582 1.00 84.06 279 LEU A CA 1
ATOM 2243 C C . LEU A 1 279 ? 31.034 21.595 -51.203 1.00 84.06 279 LEU A C 1
ATOM 2245 O O . LEU A 1 279 ? 31.149 20.837 -50.240 1.00 84.06 279 LEU A O 1
ATOM 2249 N N . ASN A 1 280 ? 30.482 22.803 -51.088 1.00 86.69 280 ASN A N 1
ATOM 2250 C CA . ASN A 1 280 ? 29.938 23.308 -49.833 1.00 86.69 280 ASN A CA 1
ATOM 2251 C C . ASN A 1 280 ? 28.763 22.444 -49.350 1.00 86.69 280 ASN A C 1
ATOM 2253 O O . ASN A 1 280 ? 28.764 21.992 -48.206 1.00 86.69 280 ASN A O 1
ATOM 2257 N N . ASN A 1 281 ? 27.820 22.122 -50.239 1.00 87.25 281 ASN A N 1
ATOM 2258 C CA . ASN A 1 281 ? 26.682 21.251 -49.941 1.00 87.25 281 ASN A CA 1
ATOM 2259 C C . ASN A 1 281 ? 27.131 19.851 -49.495 1.00 87.25 281 ASN A C 1
ATOM 2261 O O . ASN A 1 281 ? 26.616 19.320 -48.509 1.00 87.25 281 ASN A O 1
ATOM 2265 N N . LEU A 1 282 ? 28.136 19.272 -50.157 1.00 88.62 282 LEU A N 1
ATOM 2266 C CA . LEU A 1 282 ? 28.683 17.969 -49.779 1.00 88.62 282 LEU A CA 1
ATOM 2267 C C . LEU A 1 282 ? 29.438 18.016 -48.440 1.00 88.62 282 LEU A C 1
ATOM 2269 O O . LEU A 1 282 ? 29.305 17.104 -47.627 1.00 88.62 282 LEU A O 1
ATOM 2273 N N . ASN A 1 283 ? 30.180 19.089 -48.161 1.00 89.62 283 ASN A N 1
ATOM 2274 C CA . ASN A 1 283 ? 30.850 19.280 -46.873 1.00 89.62 283 ASN A CA 1
ATOM 2275 C C . ASN A 1 283 ? 29.855 19.464 -45.719 1.00 89.62 283 ASN A C 1
ATOM 2277 O O . ASN A 1 283 ? 30.076 18.929 -44.632 1.00 89.62 283 ASN A O 1
ATOM 2281 N N . LEU A 1 284 ? 28.758 20.196 -45.941 1.00 90.31 284 LEU A N 1
ATOM 2282 C CA . LEU A 1 284 ? 27.671 20.324 -44.968 1.00 90.31 284 LEU A CA 1
ATOM 2283 C C . LEU A 1 284 ? 27.005 18.969 -44.704 1.00 90.31 284 LEU A C 1
ATOM 2285 O O . LEU A 1 284 ? 26.808 18.609 -43.545 1.00 90.31 284 LEU A O 1
ATOM 2289 N N . PHE A 1 285 ? 26.740 18.191 -45.756 1.00 91.75 285 PHE A N 1
ATOM 2290 C CA . PHE A 1 285 ? 26.181 16.843 -45.642 1.00 91.75 285 PHE A CA 1
ATOM 2291 C C . PHE A 1 285 ? 27.084 15.888 -44.841 1.00 91.75 285 PHE A C 1
ATOM 2293 O O . PHE A 1 285 ? 26.599 15.159 -43.973 1.00 91.75 285 PHE A O 1
ATOM 2300 N N . ILE A 1 286 ? 28.399 15.916 -45.087 1.00 89.81 286 ILE A N 1
ATOM 2301 C CA . ILE A 1 286 ? 29.385 15.118 -44.341 1.00 89.81 286 ILE A CA 1
ATOM 2302 C C . ILE A 1 286 ? 29.386 15.512 -42.857 1.00 89.81 286 ILE A C 1
ATOM 2304 O O . ILE A 1 286 ? 29.257 14.639 -42.001 1.00 89.81 286 ILE A O 1
ATOM 2308 N N . LYS A 1 287 ? 29.444 16.817 -42.547 1.00 88.88 287 LYS A N 1
ATOM 2309 C CA . LYS A 1 287 ? 29.388 17.318 -41.160 1.00 88.88 287 LYS A CA 1
ATOM 2310 C C . LYS A 1 287 ? 28.103 16.915 -40.440 1.00 88.88 287 LYS A C 1
ATOM 2312 O O . LYS A 1 287 ? 28.114 16.673 -39.237 1.00 88.88 287 LYS A O 1
ATOM 2317 N N . GLU A 1 288 ? 26.981 16.865 -41.153 1.00 88.88 288 GLU A N 1
ATOM 2318 C CA . GLU A 1 288 ? 25.722 16.374 -40.598 1.00 88.88 288 GLU A CA 1
ATOM 2319 C C . GLU A 1 288 ? 25.818 14.889 -40.216 1.00 88.88 288 GLU A C 1
ATOM 2321 O O . GLU A 1 288 ? 25.366 14.500 -39.138 1.00 88.88 288 GLU A O 1
ATOM 2326 N N . GLY A 1 289 ? 26.471 14.083 -41.057 1.00 84.38 289 GLY A N 1
ATOM 2327 C CA . GLY A 1 289 ? 26.710 12.660 -40.815 1.00 84.38 289 GLY A CA 1
ATOM 2328 C C . GLY A 1 289 ? 27.582 12.379 -39.589 1.00 84.38 289 GLY A C 1
ATOM 2329 O O . GLY A 1 289 ? 27.386 11.360 -38.927 1.00 84.38 289 GLY A O 1
ATOM 2330 N N . ASP A 1 290 ? 28.498 13.281 -39.232 1.00 81.81 290 ASP A N 1
ATOM 2331 C CA . ASP A 1 290 ? 29.332 13.166 -38.024 1.00 81.81 290 ASP A CA 1
ATOM 2332 C C . ASP A 1 290 ? 28.516 13.310 -36.724 1.00 81.81 290 ASP A C 1
ATOM 2334 O O . ASP A 1 290 ? 28.916 12.813 -35.671 1.00 81.81 290 ASP A O 1
ATOM 2338 N N . ASN A 1 291 ? 27.334 13.935 -36.788 1.00 80.62 291 ASN A N 1
ATOM 2339 C CA . ASN A 1 291 ? 26.448 14.110 -35.634 1.00 80.62 291 ASN A CA 1
ATOM 2340 C C . ASN A 1 291 ? 25.541 12.897 -35.358 1.00 80.62 291 ASN A C 1
ATOM 2342 O O . ASN A 1 291 ? 24.819 12.892 -34.354 1.00 80.62 291 ASN A O 1
ATOM 2346 N N . LEU A 1 292 ? 25.549 11.875 -36.223 1.00 83.00 292 LEU A N 1
ATOM 2347 C CA . LEU A 1 292 ? 24.776 10.648 -36.021 1.00 83.00 292 LEU A CA 1
ATOM 2348 C C . LEU A 1 292 ? 25.368 9.841 -34.858 1.00 83.00 292 LEU A C 1
ATOM 2350 O O . LEU A 1 292 ? 26.500 9.368 -34.912 1.00 83.00 292 LEU A O 1
ATOM 2354 N N . LYS A 1 293 ? 24.585 9.649 -33.790 1.00 76.50 293 LYS A N 1
ATOM 2355 C CA . LYS A 1 293 ? 25.042 9.027 -32.532 1.00 76.50 293 LYS A CA 1
ATOM 2356 C C . LYS A 1 293 ? 24.857 7.502 -32.496 1.00 76.50 293 LYS A C 1
ATOM 2358 O O . LYS A 1 293 ? 24.564 6.951 -31.435 1.00 76.50 293 LYS A O 1
ATOM 2363 N N . MET A 1 294 ? 25.009 6.814 -33.629 1.00 75.38 294 MET A N 1
ATOM 2364 C CA . MET A 1 294 ? 24.795 5.358 -33.710 1.00 75.38 294 MET A CA 1
ATOM 2365 C C . MET A 1 294 ? 25.812 4.567 -32.872 1.00 75.38 294 MET A C 1
ATOM 2367 O O . MET A 1 294 ? 25.427 3.649 -32.148 1.00 75.38 294 MET A O 1
ATOM 2371 N N . ASP A 1 295 ? 27.075 4.999 -32.837 1.00 68.06 295 ASP A N 1
ATOM 2372 C CA . ASP A 1 295 ? 28.125 4.370 -32.020 1.00 68.06 295 ASP A CA 1
ATOM 2373 C C . ASP A 1 295 ? 27.829 4.421 -30.515 1.00 68.06 295 ASP A C 1
ATOM 2375 O O . ASP A 1 295 ? 28.184 3.513 -29.760 1.00 68.06 295 ASP A O 1
ATOM 2379 N N . THR A 1 296 ? 27.162 5.483 -30.056 1.00 68.31 296 THR A N 1
ATOM 2380 C CA . THR A 1 296 ? 26.783 5.650 -28.648 1.00 68.31 296 THR A CA 1
ATOM 2381 C C . THR A 1 296 ? 25.689 4.663 -28.251 1.00 68.31 296 THR A C 1
ATOM 2383 O O . THR A 1 296 ? 25.753 4.107 -27.157 1.00 68.31 296 THR A O 1
ATOM 2386 N N . LEU A 1 297 ? 24.734 4.385 -29.144 1.00 68.06 297 LEU A N 1
ATOM 2387 C CA . LEU A 1 297 ? 23.690 3.378 -28.921 1.00 68.06 297 LEU A CA 1
ATOM 2388 C C . LEU A 1 297 ? 24.279 1.961 -28.859 1.00 68.06 297 LEU A C 1
ATOM 2390 O O . LEU A 1 297 ? 23.907 1.165 -27.999 1.00 68.06 297 LEU A O 1
ATOM 2394 N N . ILE A 1 298 ? 25.263 1.666 -29.714 1.00 64.62 298 ILE A N 1
ATOM 2395 C CA . ILE A 1 298 ? 25.980 0.382 -29.721 1.00 64.62 298 ILE A CA 1
ATOM 2396 C C . ILE A 1 298 ? 26.834 0.218 -28.450 1.00 64.62 298 ILE A C 1
ATOM 2398 O O . ILE A 1 298 ? 26.899 -0.865 -27.872 1.00 64.62 298 ILE A O 1
ATOM 2402 N N . LYS A 1 299 ? 27.461 1.292 -27.955 1.00 64.31 299 LYS A N 1
ATOM 2403 C CA . LYS A 1 299 ? 28.219 1.270 -26.691 1.00 64.31 299 LYS A CA 1
ATOM 2404 C C . LYS A 1 299 ? 27.318 1.141 -25.462 1.00 64.31 299 LYS A C 1
ATOM 2406 O O . LYS A 1 299 ? 27.667 0.392 -24.553 1.00 64.31 299 LYS A O 1
ATOM 2411 N N . GLN A 1 300 ? 26.163 1.808 -25.448 1.00 60.03 300 GLN A N 1
ATOM 2412 C CA . GLN A 1 300 ? 25.156 1.655 -24.391 1.00 60.03 300 GLN A CA 1
ATOM 2413 C C . GLN A 1 300 ? 24.604 0.228 -24.324 1.00 60.03 300 GLN A C 1
ATOM 2415 O O . GLN A 1 300 ? 24.366 -0.265 -23.231 1.00 60.03 300 GLN A O 1
ATOM 2420 N N . LYS A 1 301 ? 24.491 -0.474 -25.458 1.00 56.41 301 LYS A N 1
ATOM 2421 C CA . LYS A 1 301 ? 24.196 -1.915 -25.486 1.00 56.41 301 LYS A CA 1
ATOM 2422 C C . LYS A 1 301 ? 25.279 -2.758 -24.790 1.00 56.41 301 LYS A C 1
ATOM 2424 O O . LYS A 1 301 ? 24.956 -3.739 -24.130 1.00 56.41 301 LYS A O 1
ATOM 2429 N N . ASN A 1 302 ? 26.553 -2.381 -24.915 1.00 51.06 302 ASN A N 1
ATOM 2430 C CA . ASN A 1 302 ? 27.687 -3.185 -24.441 1.00 51.06 302 ASN A CA 1
ATOM 2431 C C . ASN A 1 302 ? 28.120 -2.886 -22.991 1.00 51.06 302 ASN A C 1
ATOM 2433 O O . ASN A 1 302 ? 28.695 -3.758 -22.344 1.00 51.06 302 ASN A O 1
ATOM 2437 N N . SER A 1 303 ? 27.849 -1.692 -22.444 1.00 47.88 303 SER A N 1
ATOM 2438 C CA . SER A 1 303 ? 28.243 -1.346 -21.061 1.00 47.88 303 SER A CA 1
ATOM 2439 C C . SER A 1 303 ? 27.343 -1.958 -19.977 1.00 47.88 303 SER A C 1
ATOM 2441 O O . SER A 1 303 ? 27.588 -1.755 -18.792 1.00 47.88 303 SER A O 1
ATOM 2443 N N . VAL A 1 304 ? 26.309 -2.703 -20.366 1.00 49.59 304 VAL A N 1
ATOM 2444 C CA . VAL A 1 304 ? 25.344 -3.361 -19.466 1.00 49.59 304 VAL A CA 1
ATOM 2445 C C . VAL A 1 304 ? 25.873 -4.724 -18.962 1.00 49.59 304 VAL A C 1
ATOM 2447 O O . VAL A 1 304 ? 25.238 -5.390 -18.156 1.00 49.59 304 VAL A O 1
ATOM 2450 N N . GLY A 1 305 ? 27.074 -5.145 -19.385 1.00 39.62 305 GLY A N 1
ATOM 2451 C CA . GLY A 1 305 ? 27.691 -6.431 -19.020 1.00 39.62 305 GLY A CA 1
ATOM 2452 C C . GLY A 1 305 ? 28.489 -6.483 -17.707 1.00 39.62 305 GLY A C 1
ATOM 2453 O O . GLY A 1 305 ? 29.155 -7.484 -17.463 1.00 39.62 305 GLY A O 1
ATOM 2454 N N . GLY A 1 306 ? 28.480 -5.438 -16.875 1.00 35.53 306 GLY A N 1
ATOM 2455 C CA . GLY A 1 306 ? 29.225 -5.420 -15.609 1.00 35.53 306 GLY A CA 1
ATOM 2456 C C . GLY A 1 306 ? 28.352 -5.759 -14.400 1.00 35.53 306 GLY A C 1
ATOM 2457 O O . GLY A 1 306 ? 27.599 -4.892 -13.989 1.00 35.53 306 GLY A O 1
ATOM 2458 N N . ASN A 1 307 ? 28.482 -6.985 -13.868 1.00 41.66 307 ASN A N 1
ATOM 2459 C CA . ASN A 1 307 ? 28.128 -7.550 -12.539 1.00 41.66 307 ASN A CA 1
ATOM 2460 C C . ASN A 1 307 ? 26.898 -7.095 -11.713 1.00 41.66 307 ASN A C 1
ATOM 2462 O O . ASN A 1 307 ? 26.628 -7.710 -10.679 1.00 41.66 307 ASN A O 1
ATOM 2466 N N . ASP A 1 308 ? 26.105 -6.120 -12.133 1.00 42.97 308 ASP A N 1
ATOM 2467 C CA . ASP A 1 308 ? 24.851 -5.776 -11.479 1.00 42.97 308 ASP A CA 1
ATOM 2468 C C . ASP A 1 308 ? 23.765 -6.722 -11.982 1.00 42.97 308 ASP A C 1
ATOM 2470 O O . ASP A 1 308 ? 23.162 -6.536 -13.037 1.00 42.97 308 ASP A O 1
ATOM 2474 N N . SER A 1 309 ? 23.492 -7.753 -11.191 1.00 43.94 309 SER A N 1
ATOM 2475 C CA . SER A 1 309 ? 22.426 -8.744 -11.405 1.00 43.94 309 SER A CA 1
ATOM 2476 C C . SER A 1 309 ? 21.027 -8.122 -11.593 1.00 43.94 309 SER A C 1
ATOM 2478 O O . SER A 1 309 ? 20.116 -8.784 -12.080 1.00 43.94 309 SER A O 1
ATOM 2480 N N . ASN A 1 310 ? 20.869 -6.835 -11.264 1.00 45.41 310 ASN A N 1
ATOM 2481 C CA . ASN A 1 310 ? 19.654 -6.035 -11.449 1.00 45.41 310 ASN A CA 1
ATOM 2482 C C . ASN A 1 310 ? 19.625 -5.254 -12.777 1.00 45.41 310 ASN A C 1
ATOM 2484 O O . ASN A 1 310 ? 18.682 -4.508 -13.033 1.00 45.41 310 ASN A O 1
ATOM 2488 N N . ASN A 1 311 ? 20.646 -5.409 -13.622 1.00 45.44 311 ASN A N 1
ATOM 2489 C CA . ASN A 1 311 ? 20.851 -4.642 -14.847 1.00 45.44 311 ASN A CA 1
ATOM 2490 C C . ASN A 1 311 ? 20.618 -5.484 -16.110 1.00 45.44 311 ASN A C 1
ATOM 2492 O O . ASN A 1 311 ? 21.181 -5.200 -17.161 1.00 45.44 311 ASN A O 1
ATOM 2496 N N . GLN A 1 312 ? 19.714 -6.474 -16.060 1.00 47.50 312 GLN A N 1
ATOM 2497 C CA . GLN A 1 312 ? 19.152 -7.131 -17.252 1.00 47.50 312 GLN A CA 1
ATOM 2498 C C . GLN A 1 312 ? 18.248 -6.197 -18.089 1.00 47.50 312 GLN A C 1
ATOM 2500 O O . GLN A 1 312 ? 17.269 -6.610 -18.703 1.00 47.50 312 GLN A O 1
ATOM 2505 N N . LEU A 1 313 ? 18.672 -4.950 -18.263 1.00 45.69 313 LEU A N 1
ATOM 2506 C CA . LEU A 1 313 ? 18.390 -4.105 -19.419 1.00 45.69 313 LEU A CA 1
ATOM 2507 C C . LEU A 1 313 ? 19.062 -4.686 -20.697 1.00 45.69 313 LEU A C 1
ATOM 2509 O O . LEU A 1 313 ? 19.480 -3.963 -21.593 1.00 45.69 313 LEU A O 1
ATOM 2513 N N . PHE A 1 314 ? 19.241 -6.012 -20.751 1.00 44.97 314 PHE A N 1
ATOM 2514 C CA . PHE A 1 314 ? 20.088 -6.755 -21.688 1.00 44.97 314 PHE A CA 1
ATOM 2515 C C . PHE A 1 314 ? 19.323 -7.218 -22.936 1.00 44.97 314 PHE A C 1
ATOM 2517 O O . PHE A 1 314 ? 19.921 -7.685 -23.899 1.00 44.97 314 PHE A O 1
ATOM 2524 N N . VAL A 1 315 ? 18.001 -7.046 -22.960 1.00 46.75 315 VAL A N 1
ATOM 2525 C CA . VAL A 1 315 ? 17.161 -7.286 -24.145 1.00 46.75 315 VAL A CA 1
ATOM 2526 C C . VAL A 1 315 ? 16.696 -5.945 -24.694 1.00 46.75 315 VAL A C 1
ATOM 2528 O O . VAL A 1 315 ? 15.523 -5.722 -24.967 1.00 46.75 315 VAL A O 1
ATOM 2531 N N . LEU A 1 316 ? 17.628 -5.000 -24.830 1.00 46.94 316 LEU A N 1
ATOM 2532 C CA . LEU A 1 316 ? 17.327 -3.657 -25.323 1.00 46.94 316 LEU A CA 1
ATOM 2533 C C . LEU A 1 316 ? 16.965 -3.598 -26.803 1.00 46.94 316 LEU A C 1
ATOM 2535 O O . LEU A 1 316 ? 16.956 -2.524 -27.388 1.00 46.94 316 LEU A O 1
ATOM 2539 N N . THR A 1 317 ? 16.669 -4.743 -27.404 1.00 51.31 317 THR A N 1
ATOM 2540 C CA . THR A 1 317 ? 15.658 -4.930 -28.436 1.00 51.31 317 THR A CA 1
ATOM 2541 C C . THR A 1 317 ? 15.762 -6.365 -28.951 1.00 51.31 317 THR A C 1
ATOM 2543 O O . THR A 1 317 ? 16.832 -6.971 -28.883 1.00 51.31 317 THR A O 1
ATOM 2546 N N . ASN A 1 318 ? 14.663 -6.933 -29.448 1.00 56.81 318 ASN A N 1
ATOM 2547 C CA . ASN A 1 318 ? 14.664 -8.242 -30.108 1.00 56.81 318 ASN A CA 1
ATOM 2548 C C . ASN A 1 318 ? 15.825 -8.354 -31.121 1.00 56.81 318 ASN A C 1
ATOM 2550 O O . ASN A 1 318 ? 16.299 -7.339 -31.640 1.00 56.81 318 ASN A O 1
ATOM 2554 N N . CYS A 1 319 ? 16.272 -9.583 -31.418 1.00 57.31 319 CYS A N 1
ATOM 2555 C CA . CYS A 1 319 ? 17.326 -9.881 -32.406 1.00 57.31 319 CYS A CA 1
ATOM 2556 C C . CYS A 1 319 ? 17.227 -8.992 -33.668 1.00 57.31 319 CYS A C 1
ATOM 2558 O O . CYS A 1 319 ? 18.225 -8.440 -34.140 1.00 57.31 319 CYS A O 1
ATOM 2560 N N . ASP A 1 320 ? 15.993 -8.769 -34.119 1.00 62.75 320 ASP A N 1
ATOM 2561 C CA . ASP A 1 320 ? 15.604 -7.959 -35.273 1.00 62.75 320 ASP A CA 1
ATOM 2562 C C . ASP A 1 320 ? 16.154 -6.532 -35.241 1.00 62.75 320 ASP A C 1
ATOM 2564 O O . ASP A 1 320 ? 16.694 -6.036 -36.228 1.00 62.75 320 ASP A O 1
ATOM 2568 N N . THR A 1 321 ? 16.085 -5.858 -34.102 1.00 68.44 321 THR A N 1
ATOM 2569 C CA . THR A 1 321 ? 16.512 -4.465 -34.009 1.00 68.44 321 THR A CA 1
ATOM 2570 C C . THR A 1 321 ? 18.021 -4.338 -33.850 1.00 68.44 321 THR A C 1
ATOM 2572 O O . THR A 1 321 ? 18.622 -3.394 -34.354 1.00 68.44 321 THR A O 1
ATOM 2575 N N . SER A 1 322 ? 18.662 -5.310 -33.198 1.00 71.62 322 SER A N 1
ATOM 2576 C CA . SER A 1 322 ? 20.125 -5.390 -33.193 1.00 71.62 322 SER A CA 1
ATOM 2577 C C . SER A 1 322 ? 20.671 -5.579 -34.610 1.00 71.62 322 SER A C 1
ATOM 2579 O O . SER A 1 322 ? 21.668 -4.951 -34.964 1.00 71.62 322 SER A O 1
ATOM 2581 N N . SER A 1 323 ? 19.999 -6.396 -35.428 1.00 78.38 323 SER A N 1
ATOM 2582 C CA . SER A 1 323 ? 20.309 -6.526 -36.854 1.00 78.38 323 SER A CA 1
ATOM 2583 C C . SER A 1 323 ? 20.063 -5.213 -37.602 1.00 78.38 323 SER A C 1
ATOM 2585 O O . SER A 1 323 ? 20.927 -4.768 -38.355 1.00 78.38 323 SER A O 1
ATOM 2587 N N . LEU A 1 324 ? 18.938 -4.541 -37.337 1.00 81.75 324 LEU A N 1
ATOM 2588 C CA . LEU A 1 324 ? 18.605 -3.259 -37.960 1.00 81.75 324 LEU A CA 1
ATOM 2589 C C . LEU A 1 324 ? 19.655 -2.177 -37.672 1.00 81.75 324 LEU A C 1
ATOM 2591 O O . LEU A 1 324 ? 20.080 -1.482 -38.590 1.00 81.75 324 LEU A O 1
ATOM 2595 N N . ILE A 1 325 ? 20.113 -2.050 -36.423 1.00 81.75 325 ILE A N 1
ATOM 2596 C CA . ILE A 1 325 ? 21.180 -1.109 -36.047 1.00 81.75 325 ILE A CA 1
ATOM 2597 C C . ILE A 1 325 ? 22.454 -1.392 -36.845 1.00 81.75 325 ILE A C 1
ATOM 2599 O O . ILE A 1 325 ? 23.051 -0.457 -37.372 1.00 81.75 325 ILE A O 1
ATOM 2603 N N . ALA A 1 326 ? 22.861 -2.662 -36.949 1.00 83.25 326 ALA A N 1
ATOM 2604 C CA . ALA A 1 326 ? 24.067 -3.045 -37.680 1.00 83.25 326 A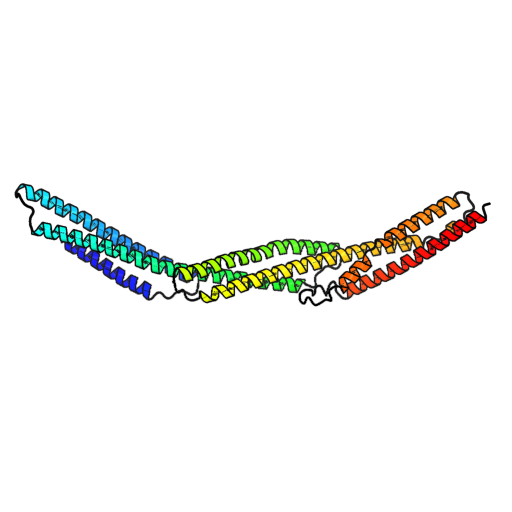LA A CA 1
ATOM 2605 C C . ALA A 1 326 ? 23.962 -2.701 -39.175 1.00 83.25 326 ALA A C 1
ATOM 2607 O O . ALA A 1 326 ? 24.866 -2.070 -39.716 1.00 83.25 326 ALA A O 1
ATOM 2608 N N . GLN A 1 327 ? 22.830 -3.028 -39.809 1.00 87.69 327 GLN A N 1
ATOM 2609 C CA . GLN A 1 327 ? 22.570 -2.713 -41.219 1.00 87.69 327 GLN A CA 1
ATOM 2610 C C . GLN A 1 327 ? 22.574 -1.201 -41.486 1.00 87.69 327 GLN A C 1
ATOM 2612 O O . GLN A 1 327 ? 23.144 -0.729 -42.469 1.00 87.69 327 GLN A O 1
ATOM 2617 N N . VAL A 1 328 ? 21.948 -0.417 -40.604 1.00 89.00 328 VAL A N 1
ATOM 2618 C CA . VAL A 1 328 ? 21.924 1.047 -40.724 1.00 89.00 328 VAL A CA 1
ATOM 2619 C C . VAL A 1 328 ? 23.326 1.628 -40.542 1.00 89.00 328 VAL A C 1
ATOM 2621 O O . VAL A 1 328 ? 23.688 2.561 -41.257 1.00 89.00 328 VAL A O 1
ATOM 2624 N N . ASN A 1 329 ? 24.128 1.069 -39.633 1.00 88.06 329 ASN A N 1
ATOM 2625 C CA . ASN A 1 329 ? 25.498 1.515 -39.405 1.00 88.06 329 ASN A CA 1
ATOM 2626 C C . ASN A 1 329 ? 26.406 1.245 -40.612 1.00 88.06 329 ASN A C 1
ATOM 2628 O O . ASN A 1 329 ? 27.112 2.147 -41.051 1.00 88.06 329 ASN A O 1
ATOM 2632 N N . GLU A 1 330 ? 26.326 0.050 -41.200 1.00 89.69 330 GLU A N 1
ATOM 2633 C CA . GLU A 1 330 ? 27.049 -0.286 -42.434 1.00 89.69 330 GLU A CA 1
ATOM 2634 C C . GLU A 1 330 ? 26.689 0.682 -43.570 1.00 89.69 330 GLU A C 1
ATOM 2636 O O . GLU A 1 330 ? 27.564 1.242 -44.232 1.00 89.69 330 GLU A O 1
ATOM 2641 N N . ARG A 1 331 ? 25.393 0.984 -43.726 1.00 91.38 331 ARG A N 1
ATOM 2642 C CA . ARG A 1 331 ? 24.928 1.949 -44.727 1.00 91.38 331 ARG A CA 1
ATOM 2643 C C . ARG A 1 331 ? 25.462 3.361 -44.477 1.00 91.38 331 ARG A C 1
ATOM 2645 O O . ARG A 1 331 ? 25.776 4.065 -45.438 1.00 91.38 331 ARG A O 1
ATOM 2652 N N . ILE A 1 332 ? 25.561 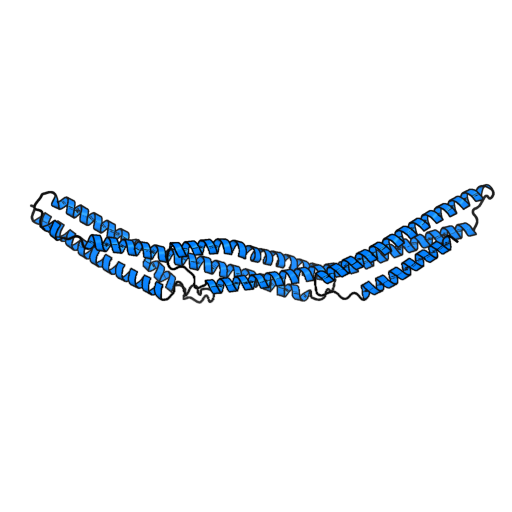3.791 -43.216 1.00 91.25 332 ILE A N 1
ATOM 2653 C CA . ILE A 1 332 ? 26.184 5.077 -42.875 1.00 91.25 332 ILE A CA 1
ATOM 2654 C C . ILE A 1 332 ? 27.645 5.084 -43.335 1.00 91.25 332 ILE A C 1
ATOM 2656 O O . ILE A 1 332 ? 28.071 6.042 -43.983 1.00 91.25 332 ILE A O 1
ATOM 2660 N N . ASP A 1 333 ? 28.397 4.026 -43.037 1.00 90.88 333 ASP A N 1
ATOM 2661 C CA . ASP A 1 333 ? 29.818 3.926 -43.376 1.00 90.88 333 ASP A CA 1
ATOM 2662 C C . ASP A 1 333 ? 30.055 3.913 -44.893 1.00 90.88 333 ASP A C 1
ATOM 2664 O O . ASP A 1 333 ? 30.979 4.571 -45.387 1.00 90.88 333 ASP A O 1
ATOM 2668 N N . ASP A 1 334 ? 29.194 3.238 -45.656 1.00 92.50 334 ASP A N 1
ATOM 2669 C CA . ASP A 1 334 ? 29.222 3.262 -47.120 1.00 92.50 334 ASP A CA 1
ATOM 2670 C C . ASP A 1 334 ? 28.969 4.669 -47.677 1.00 92.50 334 ASP A C 1
ATOM 2672 O O . ASP A 1 334 ? 29.753 5.172 -48.489 1.00 92.50 334 ASP A O 1
ATOM 2676 N N . ILE A 1 335 ? 27.911 5.347 -47.217 1.00 93.44 335 ILE A N 1
ATOM 2677 C CA . ILE A 1 335 ? 27.579 6.701 -47.680 1.00 93.44 335 ILE A CA 1
ATOM 2678 C C . ILE A 1 335 ? 28.668 7.699 -47.282 1.00 93.44 335 ILE A C 1
ATOM 2680 O O . ILE A 1 335 ? 29.020 8.558 -48.095 1.00 93.44 335 ILE A O 1
ATOM 2684 N N . ARG A 1 336 ? 29.258 7.578 -46.085 1.00 91.81 336 ARG A N 1
ATOM 2685 C CA . ARG A 1 336 ? 30.419 8.384 -45.673 1.00 91.81 336 ARG A CA 1
ATOM 2686 C C . ARG A 1 336 ? 31.578 8.192 -46.647 1.00 91.81 336 ARG A C 1
ATOM 2688 O O . ARG A 1 336 ? 32.080 9.173 -47.194 1.00 91.81 336 ARG A O 1
ATOM 2695 N N . ARG A 1 337 ? 31.963 6.943 -46.925 1.00 92.00 337 ARG A N 1
ATOM 2696 C CA . ARG A 1 337 ? 33.072 6.608 -47.835 1.00 92.00 337 ARG A CA 1
ATOM 2697 C C . ARG A 1 337 ? 32.861 7.180 -49.238 1.00 92.00 337 ARG A C 1
ATOM 2699 O O . ARG A 1 337 ? 33.766 7.812 -49.783 1.00 92.00 337 ARG A O 1
ATOM 2706 N N . LEU A 1 338 ? 31.664 7.004 -49.799 1.00 92.62 338 LEU A N 1
ATOM 2707 C CA . LEU A 1 338 ? 31.308 7.538 -51.116 1.00 92.62 338 LEU A CA 1
ATOM 2708 C C . LEU A 1 338 ? 31.292 9.073 -51.129 1.00 92.62 338 LEU A C 1
ATOM 2710 O O . LEU A 1 338 ? 31.763 9.682 -52.088 1.00 92.62 338 LEU A O 1
ATOM 2714 N N . SER A 1 339 ? 30.812 9.705 -50.055 1.00 91.19 339 SER A N 1
ATOM 2715 C CA . SER A 1 339 ? 30.784 11.167 -49.917 1.00 91.19 339 SER A CA 1
ATOM 2716 C C . SER A 1 339 ? 32.182 11.770 -49.860 1.00 91.19 339 SER A C 1
ATOM 2718 O O . SER A 1 339 ? 32.447 12.740 -50.568 1.00 91.19 339 SER A O 1
ATOM 2720 N N . TYR A 1 340 ? 33.100 11.173 -49.095 1.00 91.31 340 TYR A N 1
ATOM 2721 C CA . TYR A 1 340 ? 34.500 11.602 -49.081 1.00 91.31 340 TYR A CA 1
ATOM 2722 C C . TYR A 1 340 ? 35.163 11.416 -50.449 1.00 91.31 340 TYR A C 1
ATOM 2724 O O . TYR A 1 340 ? 35.771 12.353 -50.959 1.00 91.31 340 TYR A O 1
ATOM 2732 N N . SER A 1 341 ? 34.968 10.261 -51.095 1.00 90.62 341 SER A N 1
ATOM 2733 C CA . SER A 1 341 ? 35.515 10.010 -52.434 1.00 90.62 341 SER A CA 1
ATOM 2734 C C . SER A 1 341 ? 35.001 11.017 -53.472 1.00 90.62 341 SER A C 1
ATOM 2736 O O . SER A 1 341 ? 35.789 11.567 -54.244 1.00 90.62 341 SER A O 1
ATOM 2738 N N . ARG A 1 342 ? 33.697 11.329 -53.458 1.00 87.94 342 ARG A N 1
ATOM 2739 C CA . ARG A 1 342 ? 33.097 12.324 -54.359 1.00 87.94 342 ARG A CA 1
ATOM 2740 C C . ARG A 1 342 ? 33.592 13.740 -54.069 1.00 87.94 342 ARG A C 1
ATOM 2742 O O . ARG A 1 342 ? 33.819 14.497 -55.010 1.00 87.94 342 ARG A O 1
ATOM 2749 N N . ARG A 1 343 ? 33.783 14.101 -52.796 1.00 89.81 343 ARG A N 1
ATOM 2750 C CA . ARG A 1 343 ? 34.347 15.399 -52.396 1.00 89.81 343 ARG A CA 1
ATOM 2751 C C . ARG A 1 343 ? 35.758 15.563 -52.943 1.00 89.81 343 ARG A C 1
ATOM 2753 O O . ARG A 1 343 ? 36.044 16.581 -53.565 1.00 89.81 343 ARG A O 1
ATOM 2760 N N . ASP A 1 344 ? 36.604 14.557 -52.757 1.00 88.62 344 ASP A N 1
ATOM 2761 C CA . ASP A 1 344 ? 37.997 14.605 -53.196 1.00 88.62 344 ASP A CA 1
ATOM 2762 C C . ASP A 1 344 ? 38.087 14.671 -54.736 1.00 88.62 344 ASP A C 1
ATOM 2764 O O . ASP A 1 344 ? 38.892 15.428 -55.283 1.00 88.62 344 ASP A O 1
ATOM 2768 N N . ALA A 1 345 ? 37.198 13.967 -55.450 1.00 85.62 345 ALA A N 1
ATOM 2769 C CA . ALA A 1 345 ? 37.077 14.058 -56.907 1.00 85.62 345 ALA A CA 1
ATOM 2770 C C . ALA A 1 345 ? 36.629 15.454 -57.383 1.00 85.62 345 ALA A C 1
ATOM 2772 O O . ALA A 1 345 ? 37.257 16.028 -58.273 1.00 85.62 345 ALA A O 1
ATOM 2773 N N . LEU A 1 346 ? 35.586 16.029 -56.771 1.00 83.50 346 LEU A N 1
ATOM 2774 C CA . LEU A 1 346 ? 35.112 17.386 -57.078 1.00 83.50 346 LEU A CA 1
ATOM 2775 C C . LEU A 1 346 ? 36.185 18.443 -56.793 1.00 83.50 346 LEU A C 1
ATOM 2777 O O . LEU A 1 346 ? 36.363 19.374 -57.578 1.00 83.50 346 LEU A O 1
ATOM 2781 N N . GLN A 1 347 ? 36.929 18.287 -55.697 1.00 84.94 347 GLN A N 1
ATOM 2782 C CA . GLN A 1 347 ? 38.017 19.188 -55.334 1.00 84.94 347 GLN A CA 1
ATOM 2783 C C . GLN A 1 347 ? 39.148 19.128 -56.364 1.00 84.94 347 GLN A C 1
ATOM 2785 O O . GLN A 1 347 ? 39.633 20.173 -56.795 1.00 84.94 347 GLN A O 1
ATOM 2790 N N . LYS A 1 348 ? 39.515 17.925 -56.825 1.00 83.44 348 LYS A N 1
ATOM 2791 C CA . LYS A 1 348 ? 40.499 17.752 -57.898 1.00 83.44 348 LYS A CA 1
ATOM 2792 C C . LYS A 1 348 ? 40.036 18.394 -59.210 1.00 83.44 348 LYS A C 1
ATOM 2794 O O . LYS A 1 348 ? 40.790 19.154 -59.800 1.00 83.44 348 LYS A O 1
ATOM 2799 N N . MET A 1 349 ? 38.785 18.174 -59.624 1.00 77.69 349 MET A N 1
ATOM 2800 C CA . MET A 1 349 ? 38.225 18.792 -60.837 1.00 77.69 349 MET A CA 1
ATOM 2801 C C . MET A 1 349 ? 38.190 20.325 -60.762 1.00 77.69 349 MET A C 1
ATOM 2803 O O . MET A 1 349 ? 38.408 20.995 -61.770 1.00 77.69 349 MET A O 1
ATOM 2807 N N . CYS A 1 350 ? 37.923 20.881 -59.579 1.00 74.50 350 CYS A N 1
ATOM 2808 C CA . CYS A 1 350 ? 37.951 22.322 -59.341 1.00 74.50 350 CYS A CA 1
ATOM 2809 C C . CYS A 1 350 ? 39.370 22.891 -59.529 1.00 74.50 350 CYS A C 1
ATOM 2811 O O . CYS A 1 350 ? 39.546 23.874 -60.248 1.00 74.50 350 CYS A O 1
ATOM 2813 N N . VAL A 1 351 ? 40.386 22.224 -58.967 1.00 76.50 351 VAL A N 1
ATOM 2814 C CA . VAL A 1 351 ? 41.806 22.589 -59.133 1.00 76.50 351 VAL A CA 1
ATOM 2815 C C . VAL A 1 351 ? 42.259 22.446 -60.591 1.00 76.50 351 VAL A C 1
ATOM 2817 O O . VAL A 1 351 ? 42.877 23.361 -61.130 1.00 76.50 351 VAL A O 1
ATOM 2820 N N . ASP A 1 352 ? 41.904 21.345 -61.256 1.00 72.25 352 ASP A N 1
ATOM 2821 C CA . ASP A 1 352 ? 42.272 21.094 -62.654 1.00 72.25 352 ASP A CA 1
ATOM 2822 C C . ASP A 1 352 ? 41.636 22.138 -63.596 1.00 72.25 352 ASP A C 1
ATOM 2824 O O . ASP A 1 352 ? 42.302 22.651 -64.495 1.00 72.25 352 ASP A O 1
ATOM 2828 N N . LYS A 1 353 ? 40.372 22.536 -63.371 1.00 67.31 353 LYS A N 1
ATOM 2829 C CA . LYS A 1 353 ? 39.729 23.616 -64.145 1.00 67.31 353 LYS A CA 1
ATOM 2830 C C . LYS A 1 353 ? 40.311 25.003 -63.850 1.00 67.31 353 LYS A C 1
ATOM 2832 O O . LYS A 1 353 ? 40.382 25.808 -64.775 1.00 67.31 353 LYS A O 1
ATOM 2837 N N . MET A 1 354 ? 40.754 25.286 -62.619 1.00 62.47 354 MET A N 1
ATOM 2838 C CA . MET A 1 354 ? 41.502 26.519 -62.322 1.00 62.47 354 MET A CA 1
ATOM 2839 C C . MET A 1 354 ? 42.830 26.573 -63.092 1.00 62.47 354 MET A C 1
ATOM 2841 O O . MET A 1 354 ? 43.212 27.640 -63.559 1.00 62.47 354 MET A O 1
ATOM 2845 N N . ALA A 1 355 ? 43.515 25.436 -63.252 1.00 60.12 355 ALA A N 1
ATOM 2846 C CA . ALA A 1 355 ? 44.794 25.358 -63.960 1.00 60.12 355 ALA A CA 1
ATOM 2847 C C . ALA A 1 355 ? 44.670 25.514 -65.490 1.00 60.12 355 ALA A C 1
ATOM 2849 O O . ALA A 1 355 ? 45.629 25.929 -66.132 1.00 60.12 355 ALA A O 1
ATOM 2850 N N . ILE A 1 356 ? 43.509 25.187 -66.073 1.00 60.91 356 ILE A N 1
ATOM 2851 C CA . ILE A 1 356 ? 43.232 25.296 -67.521 1.00 60.91 356 ILE A CA 1
ATOM 2852 C C . ILE A 1 356 ? 42.640 26.675 -67.894 1.00 60.91 356 ILE A C 1
ATOM 2854 O O . ILE A 1 356 ? 42.660 27.063 -69.059 1.00 60.91 356 ILE A O 1
ATOM 2858 N N . GLY A 1 357 ? 42.093 27.415 -66.922 1.00 54.84 357 GLY A N 1
ATOM 2859 C CA . GLY A 1 357 ? 41.446 28.721 -67.112 1.00 54.84 357 GLY A CA 1
ATOM 2860 C C . GLY A 1 357 ? 42.359 29.951 -67.002 1.00 54.84 357 GLY A C 1
ATOM 2861 O O . GLY A 1 357 ? 41.825 31.058 -66.925 1.00 54.84 357 GLY A O 1
ATOM 2862 N N . PHE A 1 358 ? 43.684 29.770 -66.971 1.00 41.91 358 PHE A N 1
ATOM 2863 C CA . PHE A 1 358 ? 44.695 30.836 -66.968 1.00 41.91 358 PHE A CA 1
ATOM 2864 C C . PHE A 1 358 ? 45.524 30.846 -68.250 1.00 41.91 358 PHE A C 1
ATOM 2866 O O . PHE A 1 358 ? 45.919 29.747 -68.703 1.00 41.91 358 PHE A O 1
#

Sequence (358 aa):
MEIERMKSSARVIAESLGDFGKCLRETELPNDVQTTEKVLEMQQHERDAIKEDFRISIRKGLQLLRQVRQTEESSNIDHQHPSPCSLQNIAAIERMIAQLQDTEKSFDTFWQKHRLRLMSCLELRRFEDEFRKLQNSFAKHMHRLEEQKIELGNSESSAARLALEHRDYRADAMTDVFAARTLKERGLMLAEKELTESLNTQGSDSVGPKCEELTRMADALEIALEQRTKALEISRQMHSQIGKANDWCRRGVELLSSPLDLFSSSSSSNSFAFFEEALNNLNLFIKEGDNLKMDTLIKQKNSVGGNDSNNQLFVLTNCDTSSLIAQVNERIDDIRRLSYSRRDALQKMCVDKMAIGF

pLDDT: mean 84.95, std 15.12, range [35.53, 98.69]